Protein AF-A0A645AIA6-F1 (afdb_monomer)

Radius of gyration: 18.79 Å; Cα contacts (8 Å, |Δi|>4): 336; chains: 1; bounding box: 44×43×45 Å

Foldseek 3Di:
DADQLRKDFDADPVRHGLAIAGSVQQVVLQPQDDPPQPDDDQHWDWDDDPQKIWTKGQDPVVNGIDTSWIQHSVPRHIGRDDDPPDDPDDPDFPDQDDVPRWGWDAAPAPRFIKIWHWDCVDVQWIWIWIAHPVRHTQEIDTARDCPDPDWHHYPQWTWHQDPQWIFIARSHPRDGPDIGHHDDPPD

Organism: NCBI:txid1076179

Nearest PDB structures (foldseek):
  7cqy-assembly2_B  TM=2.758E-01  e=1.279E-03  Acidithiobacillus ferrooxidans
  8suc-assembly1_A  TM=3.026E-01  e=7.265E-03  Caenorhabditis elegans
  8xpo-assembly1_L  TM=6.184E-01  e=6.081E+00  Lassa virus Josiah
  6xn2-assembly2_B  TM=1.970E-01  e=5.009E-01  Xanthomonas citri pv. citri str. 306
  3k44-assembly4_D  TM=2.365E-01  e=1.843E+00  Drosophila melanogaster

Sequence (187 aa):
MIQPDNSVTVLSADGETAAFFSGEAVTPYLRGLEKPYFGYEGGPYLSSRGDILFAEGYDPALNDSRIFCYLNLADGTVSANPPEGFSVERPYMPPDGGDDGYNSIRDAVTGELYYFTRDDSDSAASKVRILDAEKNFLLSISDDDSMFYEPSIWNGLCAAVQNGAFCYYDLNSGDCVFRFPLRSNRG

Structure (mmCIF, N/CA/C/O backbone):
data_AF-A0A645AIA6-F1
#
_entry.id   AF-A0A645AIA6-F1
#
loop_
_atom_site.group_PDB
_atom_site.id
_atom_site.type_symbol
_atom_site.label_atom_id
_atom_site.label_alt_id
_atom_site.label_comp_id
_atom_site.label_asym_id
_atom_site.label_entity_id
_atom_site.label_seq_id
_atom_site.pdbx_PDB_ins_code
_atom_site.Cartn_x
_atom_site.Cartn_y
_atom_site.Cartn_z
_atom_site.occupancy
_atom_site.B_iso_or_equiv
_atom_site.auth_seq_id
_atom_site.auth_comp_id
_atom_site.auth_asym_id
_atom_site.auth_atom_id
_atom_site.pdbx_PDB_model_num
ATOM 1 N N . MET A 1 1 ? 6.968 -10.551 -2.296 1.00 73.75 1 MET A N 1
ATOM 2 C CA . MET A 1 1 ? 8.429 -10.368 -2.142 1.00 73.75 1 MET A CA 1
ATOM 3 C C . MET A 1 1 ? 9.032 -10.078 -3.505 1.00 73.75 1 MET A C 1
ATOM 5 O O . MET A 1 1 ? 8.693 -10.786 -4.445 1.00 73.75 1 MET A O 1
ATOM 9 N N . ILE A 1 2 ? 9.883 -9.055 -3.608 1.00 79.69 2 ILE A N 1
ATOM 10 C CA . ILE A 1 2 ? 10.585 -8.690 -4.846 1.00 79.69 2 ILE A CA 1
ATOM 11 C C . ILE A 1 2 ? 12.062 -9.033 -4.679 1.00 79.69 2 ILE A C 1
ATOM 13 O O . ILE A 1 2 ? 12.652 -8.708 -3.649 1.00 79.69 2 ILE A O 1
ATOM 17 N N . GLN A 1 3 ? 12.640 -9.704 -5.666 1.00 79.00 3 GLN A N 1
ATOM 18 C CA . GLN A 1 3 ? 14.047 -10.094 -5.675 1.00 79.00 3 GLN A CA 1
ATOM 19 C C . GLN A 1 3 ? 14.908 -9.090 -6.461 1.00 79.00 3 GLN A C 1
ATOM 21 O O . GLN A 1 3 ? 14.379 -8.340 -7.285 1.00 79.00 3 GLN A O 1
ATOM 26 N N . PRO A 1 4 ? 16.244 -9.095 -6.285 1.00 79.38 4 PRO A N 1
ATOM 27 C CA . PRO A 1 4 ? 17.153 -8.215 -7.031 1.00 79.38 4 PRO A CA 1
ATOM 28 C C . PRO A 1 4 ? 17.105 -8.377 -8.560 1.00 79.38 4 PRO A C 1
ATOM 30 O O . PRO A 1 4 ? 17.483 -7.464 -9.291 1.00 79.38 4 PRO A O 1
ATOM 33 N N . ASP A 1 5 ? 16.649 -9.529 -9.056 1.00 81.31 5 ASP A N 1
ATOM 34 C CA . ASP A 1 5 ? 16.434 -9.787 -10.484 1.00 81.31 5 ASP A CA 1
ATOM 35 C C . ASP A 1 5 ? 15.068 -9.287 -10.992 1.00 81.31 5 ASP A C 1
ATOM 37 O O . ASP A 1 5 ? 14.747 -9.456 -12.167 1.00 81.31 5 ASP A O 1
ATOM 41 N N . ASN A 1 6 ? 14.291 -8.621 -10.132 1.00 85.25 6 ASN A N 1
ATOM 42 C CA . ASN A 1 6 ? 12.909 -8.176 -10.335 1.00 85.25 6 ASN A CA 1
ATOM 43 C C . ASN A 1 6 ? 11.878 -9.304 -10.388 1.00 85.25 6 ASN A C 1
ATOM 45 O O . ASN A 1 6 ? 10.736 -9.057 -10.779 1.00 85.25 6 ASN A O 1
ATOM 49 N N . SER A 1 7 ? 12.241 -10.533 -10.007 1.00 88.19 7 SER A N 1
ATOM 50 C CA . SER A 1 7 ? 11.237 -11.574 -9.826 1.00 88.19 7 SER A CA 1
ATOM 51 C C . SER A 1 7 ? 10.334 -11.251 -8.637 1.00 88.19 7 SER A C 1
ATOM 53 O O . SER A 1 7 ? 10.758 -10.674 -7.630 1.00 88.19 7 SER A O 1
ATOM 55 N N . VAL A 1 8 ? 9.061 -11.604 -8.779 1.00 88.38 8 VAL A N 1
ATOM 56 C CA . VAL A 1 8 ? 8.015 -11.330 -7.798 1.00 88.38 8 VAL A CA 1
ATOM 57 C C . VAL A 1 8 ? 7.426 -12.651 -7.335 1.00 88.38 8 VAL A C 1
ATOM 59 O O . VAL A 1 8 ? 6.861 -13.406 -8.123 1.00 88.38 8 VAL A O 1
ATOM 62 N N . THR A 1 9 ? 7.526 -12.912 -6.036 1.00 86.75 9 THR A N 1
ATOM 63 C CA . THR A 1 9 ? 6.850 -14.030 -5.371 1.00 86.75 9 THR A CA 1
ATOM 64 C C . THR A 1 9 ? 5.676 -13.491 -4.566 1.00 86.75 9 THR A C 1
ATOM 66 O O . THR A 1 9 ? 5.867 -12.668 -3.663 1.00 86.75 9 THR A O 1
ATOM 69 N N . VAL A 1 10 ? 4.472 -13.964 -4.872 1.00 84.94 10 VAL A N 1
ATOM 70 C CA . VAL A 1 10 ? 3.254 -13.704 -4.097 1.00 84.94 10 VAL A CA 1
ATOM 71 C C . VAL A 1 10 ? 3.046 -14.878 -3.154 1.00 84.94 10 VAL A C 1
ATOM 73 O O . VAL A 1 10 ? 3.123 -16.029 -3.582 1.00 84.94 10 VAL A O 1
ATOM 76 N N . LEU A 1 11 ? 2.817 -14.587 -1.876 1.00 83.94 11 LEU A N 1
ATOM 77 C CA . LEU A 1 11 ? 2.585 -15.602 -0.853 1.00 83.94 11 LEU A CA 1
ATOM 78 C C . LEU A 1 11 ? 1.105 -15.629 -0.465 1.00 83.94 11 LEU A C 1
ATOM 80 O O . LEU A 1 11 ? 0.458 -14.583 -0.445 1.00 83.94 11 LEU A O 1
ATOM 84 N N . SER A 1 12 ? 0.583 -16.815 -0.163 1.00 77.81 12 SER A N 1
ATOM 85 C CA . SER A 1 12 ? -0.720 -16.987 0.475 1.00 77.81 12 SER A CA 1
ATOM 86 C C . SER A 1 12 ? -0.668 -16.525 1.936 1.00 77.81 12 SER A C 1
ATOM 88 O O . SER A 1 12 ? 0.406 -16.272 2.490 1.00 77.81 12 SER A O 1
ATOM 90 N N . ALA A 1 13 ? -1.834 -16.456 2.583 1.00 74.38 13 ALA A N 1
ATOM 91 C CA . ALA A 1 13 ? -1.932 -16.158 4.012 1.00 74.38 13 ALA A CA 1
ATOM 92 C C . ALA A 1 13 ? -1.157 -17.167 4.885 1.00 74.38 13 ALA A C 1
ATOM 94 O O . ALA A 1 13 ? -0.627 -16.795 5.929 1.00 74.38 13 ALA A O 1
ATOM 95 N N . ASP A 1 14 ? -1.031 -18.413 4.422 1.00 79.19 14 ASP A N 1
ATOM 96 C CA . ASP A 1 14 ? -0.295 -19.484 5.104 1.00 79.19 14 ASP A CA 1
ATOM 97 C C . ASP A 1 14 ? 1.223 -19.441 4.831 1.00 79.19 14 ASP A C 1
ATOM 99 O O . ASP A 1 14 ? 1.980 -20.270 5.336 1.00 79.19 14 ASP A O 1
ATOM 103 N N . GLY A 1 15 ? 1.692 -18.472 4.035 1.00 75.44 15 GLY A N 1
ATOM 104 C CA . GLY A 1 15 ? 3.104 -18.301 3.683 1.00 75.44 15 GLY A CA 1
ATOM 105 C C . GLY A 1 15 ? 3.586 -19.184 2.528 1.00 75.44 15 GLY A C 1
ATOM 106 O O . GLY A 1 15 ? 4.779 -19.191 2.222 1.00 75.44 15 GLY A O 1
ATOM 107 N N . GLU A 1 16 ? 2.687 -19.908 1.860 1.00 81.06 16 GLU A N 1
ATOM 108 C CA . GLU A 1 16 ? 3.011 -20.704 0.673 1.00 81.06 16 GLU A CA 1
ATOM 109 C C . GLU A 1 16 ? 3.095 -19.828 -0.581 1.00 81.06 16 GLU A C 1
ATOM 111 O O . GLU A 1 16 ? 2.516 -18.748 -0.635 1.00 81.06 16 GLU A O 1
ATOM 116 N N . THR A 1 17 ? 3.799 -20.272 -1.625 1.00 82.56 17 THR A N 1
ATOM 117 C CA . THR A 1 17 ? 3.849 -19.513 -2.888 1.00 82.56 17 THR A CA 1
ATOM 118 C C . THR A 1 17 ? 2.514 -19.613 -3.623 1.00 82.56 17 THR A C 1
ATOM 120 O O . THR A 1 17 ? 2.165 -20.676 -4.125 1.00 82.56 17 THR A O 1
ATOM 123 N N . ALA A 1 18 ? 1.801 -18.491 -3.717 1.00 83.25 18 ALA A N 1
ATOM 124 C CA . ALA A 1 18 ? 0.543 -18.365 -4.449 1.00 83.25 18 ALA A CA 1
ATOM 125 C C . ALA A 1 18 ? 0.764 -18.056 -5.939 1.00 83.25 18 ALA A C 1
ATOM 127 O O . ALA A 1 18 ? 0.045 -18.571 -6.787 1.00 83.25 18 ALA A O 1
ATOM 128 N N . ALA A 1 19 ? 1.771 -17.240 -6.267 1.00 85.94 19 ALA A N 1
ATOM 129 C CA . ALA A 1 19 ? 2.158 -16.952 -7.647 1.00 85.94 19 ALA A CA 1
ATOM 130 C C . ALA A 1 19 ? 3.642 -16.575 -7.741 1.00 85.94 19 ALA A C 1
ATOM 132 O O . ALA A 1 19 ? 4.238 -16.066 -6.786 1.00 85.94 19 ALA A O 1
ATOM 133 N N . PHE A 1 20 ? 4.233 -16.795 -8.915 1.00 90.06 20 PHE A N 1
ATOM 134 C CA . PHE A 1 20 ? 5.604 -16.400 -9.216 1.00 90.06 20 PHE A CA 1
ATOM 135 C C . PHE A 1 20 ? 5.691 -15.770 -10.604 1.00 90.06 20 PHE A C 1
ATOM 137 O O . PHE A 1 20 ? 5.255 -16.362 -11.588 1.00 90.06 20 PHE A O 1
ATOM 144 N N . PHE A 1 21 ? 6.317 -14.598 -10.673 1.00 91.31 21 PHE A N 1
ATOM 145 C CA . PHE A 1 21 ? 6.603 -13.882 -11.910 1.00 91.31 21 PHE A CA 1
ATOM 146 C C . PHE A 1 21 ? 8.114 -13.731 -12.036 1.00 91.31 21 PHE A C 1
ATOM 148 O O . PHE A 1 21 ? 8.766 -13.184 -11.144 1.00 91.31 21 PHE A O 1
ATOM 155 N N . SER A 1 22 ? 8.689 -14.228 -13.129 1.00 91.75 22 SER A N 1
ATOM 156 C CA . SER A 1 22 ? 10.134 -14.151 -13.329 1.00 91.75 22 SER A CA 1
ATOM 157 C C . SER A 1 22 ? 10.584 -12.714 -13.592 1.00 91.75 22 SER A C 1
ATOM 159 O O . SER A 1 22 ? 9.867 -11.910 -14.195 1.00 91.75 22 SER A O 1
ATOM 161 N N . GLY A 1 23 ? 11.822 -12.404 -13.207 1.00 89.12 23 GLY A N 1
ATOM 162 C CA . GLY A 1 23 ? 12.443 -11.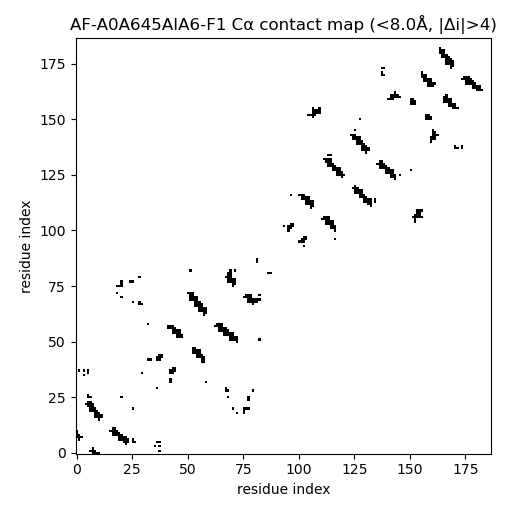125 -13.539 1.00 89.12 23 GLY A CA 1
ATOM 163 C C . GLY A 1 23 ? 12.493 -10.870 -15.046 1.00 89.12 23 GLY A C 1
ATOM 164 O O . GLY A 1 23 ? 12.311 -9.738 -15.489 1.00 89.12 23 GLY A O 1
ATOM 165 N N . GLU A 1 24 ? 12.659 -11.923 -15.851 1.00 91.19 24 GLU A N 1
ATOM 166 C CA . GLU A 1 24 ? 12.635 -11.855 -17.317 1.00 91.19 24 GLU A CA 1
ATOM 167 C C . GLU A 1 24 ? 11.271 -11.435 -17.879 1.00 91.19 24 GLU A C 1
ATOM 169 O O . GLU A 1 24 ? 11.230 -10.719 -18.878 1.00 91.19 24 GLU A O 1
ATOM 174 N N . ALA A 1 25 ? 10.169 -11.837 -17.237 1.00 91.75 25 ALA A N 1
ATOM 175 C CA . ALA A 1 25 ? 8.822 -11.438 -17.635 1.00 91.75 25 ALA A CA 1
ATOM 176 C C . ALA A 1 25 ? 8.508 -9.988 -17.232 1.00 91.75 25 ALA A C 1
ATOM 178 O O . ALA A 1 25 ? 7.856 -9.271 -17.984 1.00 91.75 25 ALA A O 1
ATOM 179 N N . VAL A 1 26 ? 8.998 -9.531 -16.074 1.00 90.88 26 VAL A N 1
ATOM 180 C CA . VAL A 1 26 ? 8.702 -8.190 -15.531 1.00 90.88 26 VAL A CA 1
ATOM 181 C C . VAL A 1 26 ? 9.610 -7.104 -16.124 1.00 90.88 26 VAL A C 1
ATOM 183 O O . VAL A 1 26 ? 9.146 -6.028 -16.501 1.00 90.88 26 VAL A O 1
ATOM 186 N N . THR A 1 27 ? 10.908 -7.384 -16.262 1.00 91.69 27 THR A N 1
ATOM 187 C CA . THR A 1 27 ? 11.938 -6.415 -16.685 1.00 91.69 27 THR A CA 1
ATOM 188 C C . THR A 1 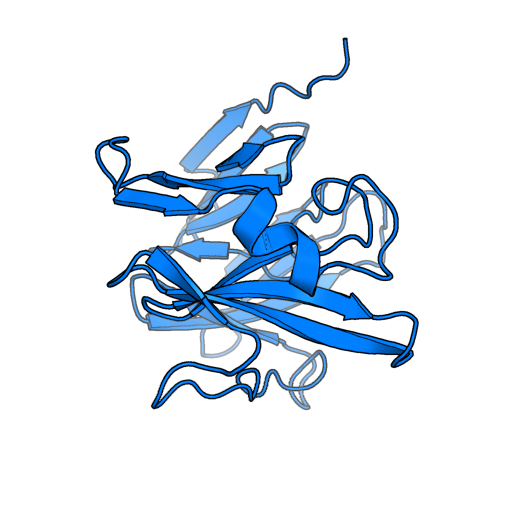27 ? 11.623 -5.660 -17.987 1.00 91.69 27 THR A C 1
ATOM 190 O O . THR A 1 27 ? 11.925 -4.466 -18.051 1.00 91.69 27 THR A O 1
ATOM 193 N N . PRO A 1 28 ? 11.041 -6.271 -19.041 1.00 93.12 28 PRO A N 1
ATOM 194 C CA . PRO A 1 28 ? 10.710 -5.561 -20.276 1.00 93.12 28 PRO A CA 1
ATOM 195 C C . PRO A 1 28 ? 9.823 -4.326 -20.078 1.00 93.12 28 PRO A C 1
ATOM 197 O O . PRO A 1 28 ? 9.994 -3.354 -20.811 1.00 93.12 28 PRO A O 1
ATOM 200 N N . TYR A 1 29 ? 8.939 -4.339 -19.077 1.00 92.56 29 TYR A N 1
ATOM 201 C CA . TYR A 1 29 ? 7.990 -3.257 -18.793 1.00 92.56 29 TYR A CA 1
ATOM 202 C C . TYR A 1 29 ? 8.601 -2.097 -17.996 1.00 92.56 29 TYR A C 1
ATOM 204 O O . TYR A 1 29 ? 8.069 -0.990 -18.001 1.00 92.56 29 TYR A O 1
ATOM 212 N N . LEU A 1 30 ? 9.743 -2.338 -17.350 1.00 88.69 30 LEU A N 1
ATOM 213 C CA . LEU A 1 30 ? 10.463 -1.362 -16.524 1.00 88.69 30 LEU A CA 1
ATOM 214 C C . LEU A 1 30 ? 11.643 -0.722 -17.276 1.00 88.69 30 LEU A C 1
ATOM 216 O O . LEU A 1 30 ? 12.408 0.066 -16.720 1.00 88.69 30 LEU A O 1
ATOM 220 N N . ARG A 1 31 ? 11.826 -1.063 -18.560 1.00 80.50 31 ARG A N 1
ATOM 221 C CA . ARG A 1 31 ? 12.886 -0.486 -19.396 1.00 80.50 31 ARG A CA 1
ATOM 222 C C . ARG A 1 31 ? 12.695 1.027 -19.513 1.00 80.50 31 ARG A C 1
ATOM 224 O O . ARG A 1 31 ? 11.652 1.484 -19.962 1.00 80.50 31 ARG A O 1
ATOM 231 N N . GLY A 1 32 ? 13.734 1.781 -19.156 1.00 75.19 32 GLY A N 1
ATOM 232 C CA . GLY A 1 32 ? 13.716 3.248 -19.127 1.00 75.19 32 GLY A CA 1
ATOM 233 C C . GLY A 1 32 ? 13.770 3.836 -17.717 1.00 75.19 32 GLY A C 1
ATOM 234 O O . GLY A 1 32 ? 14.070 5.015 -17.579 1.00 75.19 32 GLY A O 1
ATOM 235 N N . LEU A 1 33 ? 13.558 3.013 -16.688 1.00 76.69 33 LEU A N 1
ATOM 236 C CA . LEU A 1 33 ? 13.749 3.389 -15.288 1.00 76.69 33 LEU A CA 1
ATOM 237 C C . LEU A 1 33 ? 15.191 3.130 -14.831 1.00 76.69 33 LEU A C 1
ATOM 239 O O . LEU A 1 33 ? 15.930 2.357 -15.456 1.00 76.69 33 LEU A O 1
ATOM 243 N N . GLU A 1 34 ? 15.588 3.774 -13.735 1.00 72.19 34 GLU A N 1
ATOM 244 C CA . GLU A 1 34 ? 16.891 3.553 -13.110 1.00 72.19 34 GLU A CA 1
ATOM 245 C C . GLU A 1 34 ? 16.943 2.167 -12.444 1.00 72.19 34 GLU A C 1
ATOM 247 O O . GLU A 1 34 ? 15.932 1.645 -11.975 1.00 72.19 34 GLU A O 1
ATOM 252 N N . LYS A 1 35 ? 18.119 1.528 -12.464 1.00 76.31 35 LYS A N 1
ATOM 253 C CA . LYS A 1 35 ? 18.346 0.238 -11.796 1.00 76.31 35 LYS A CA 1
ATOM 254 C C . LYS A 1 35 ? 18.984 0.461 -10.421 1.00 76.31 35 LYS A C 1
ATOM 256 O O . LYS A 1 35 ? 19.905 1.273 -10.346 1.00 76.31 35 LYS A O 1
ATOM 261 N N . PRO A 1 36 ? 18.647 -0.344 -9.394 1.00 71.31 36 PRO A N 1
ATOM 262 C CA . PRO A 1 36 ? 17.657 -1.435 -9.387 1.00 71.31 36 PRO A CA 1
ATOM 263 C C . PRO A 1 36 ? 16.236 -0.898 -9.585 1.00 71.31 36 PRO A C 1
ATOM 265 O O . PRO A 1 36 ? 15.954 0.180 -9.102 1.00 71.31 36 PRO A O 1
ATOM 268 N N . TYR A 1 37 ? 15.353 -1.601 -10.306 1.00 80.44 37 TYR A N 1
ATOM 269 C CA . TYR A 1 37 ? 14.035 -1.025 -10.616 1.00 80.44 37 TYR A CA 1
ATOM 270 C C . TYR A 1 37 ? 13.151 -0.907 -9.372 1.00 80.44 37 TYR A C 1
ATOM 272 O O . TYR A 1 37 ? 12.475 0.092 -9.195 1.00 80.44 37 TYR A O 1
ATOM 280 N N . PHE A 1 38 ? 13.171 -1.903 -8.490 1.00 79.44 38 PHE A N 1
ATOM 281 C CA . PHE A 1 38 ? 12.452 -1.860 -7.218 1.00 79.44 38 PHE A CA 1
ATOM 282 C C . PHE A 1 38 ? 13.394 -1.520 -6.058 1.00 79.44 38 PHE A C 1
ATOM 284 O O . PHE A 1 38 ? 14.583 -1.838 -6.101 1.00 79.44 38 PHE A O 1
ATOM 291 N N . GLY A 1 39 ? 12.840 -0.958 -4.980 1.00 65.75 39 GLY A N 1
ATOM 292 C CA . GLY A 1 39 ? 13.533 -0.848 -3.690 1.00 65.75 39 GLY A CA 1
ATOM 293 C C . GLY A 1 39 ? 14.480 0.345 -3.537 1.00 65.75 39 GLY A C 1
ATOM 294 O O . GLY A 1 39 ? 15.263 0.358 -2.590 1.00 65.75 39 GLY A O 1
ATOM 295 N N . TYR A 1 40 ? 14.404 1.339 -4.427 1.00 68.62 40 TYR A N 1
ATOM 296 C CA . TYR A 1 40 ? 15.012 2.656 -4.229 1.00 68.62 40 TYR A CA 1
ATOM 297 C C . TYR A 1 40 ? 13.930 3.736 -4.118 1.00 68.62 40 TYR A C 1
ATOM 299 O O . TYR A 1 40 ? 12.815 3.575 -4.618 1.00 68.62 40 TYR A O 1
ATOM 307 N N . GLU A 1 41 ? 14.261 4.835 -3.449 1.00 62.66 41 GLU A N 1
ATOM 308 C CA . GLU A 1 41 ? 13.372 5.986 -3.300 1.00 62.66 41 GLU A CA 1
ATOM 309 C C . GLU A 1 41 ? 13.046 6.598 -4.674 1.00 62.66 41 GLU A C 1
ATOM 311 O O . GLU A 1 41 ? 13.944 6.981 -5.420 1.00 62.66 41 GLU A O 1
ATOM 316 N N . GLY A 1 42 ? 11.757 6.655 -5.025 1.00 67.06 42 GLY A N 1
ATOM 317 C CA . GLY A 1 42 ? 11.285 7.132 -6.333 1.00 67.06 42 GLY A CA 1
ATOM 318 C C . GLY A 1 42 ? 11.195 6.063 -7.431 1.00 67.06 42 GLY A C 1
ATOM 319 O O . GLY A 1 42 ? 10.746 6.372 -8.534 1.00 67.06 42 GLY A O 1
ATOM 320 N N . GLY A 1 43 ? 11.581 4.815 -7.148 1.00 76.25 43 GLY A N 1
ATOM 321 C CA . GLY A 1 43 ? 11.372 3.683 -8.052 1.00 76.25 43 GLY A CA 1
ATOM 322 C C . GLY A 1 43 ? 9.935 3.156 -8.057 1.00 76.25 43 GLY A C 1
ATOM 323 O O . GLY A 1 43 ? 9.149 3.472 -7.159 1.00 76.25 43 GLY A O 1
ATOM 324 N N . PRO A 1 44 ? 9.562 2.332 -9.053 1.00 83.31 44 PRO A N 1
ATOM 325 C CA . PRO A 1 44 ? 8.292 1.627 -9.054 1.00 83.31 44 PRO A CA 1
ATOM 326 C C . PRO A 1 44 ? 8.137 0.735 -7.820 1.00 83.31 44 PRO A C 1
ATOM 328 O O . PRO A 1 44 ? 9.096 0.155 -7.303 1.00 83.31 44 PRO A O 1
ATOM 331 N N . TYR A 1 45 ? 6.893 0.584 -7.387 1.00 81.88 45 TYR A N 1
ATOM 332 C CA . TYR A 1 45 ? 6.482 -0.288 -6.298 1.00 81.88 45 TYR A CA 1
ATOM 333 C C . TYR A 1 45 ? 5.343 -1.206 -6.753 1.00 81.88 45 TYR A C 1
ATOM 335 O O . TYR A 1 45 ? 4.687 -0.972 -7.771 1.00 81.88 45 TYR A O 1
ATOM 343 N N . LEU A 1 46 ? 5.154 -2.310 -6.027 1.00 85.25 46 LEU A N 1
ATOM 344 C CA . LEU A 1 46 ? 4.033 -3.215 -6.262 1.00 85.25 46 LEU A CA 1
ATOM 345 C C . LEU A 1 46 ? 2.813 -2.738 -5.481 1.00 85.25 46 LEU A C 1
ATOM 347 O O . LEU A 1 46 ? 2.882 -2.575 -4.264 1.00 85.25 46 LEU A O 1
ATOM 351 N N . SER A 1 47 ? 1.701 -2.611 -6.191 1.00 83.25 47 SER A N 1
ATOM 352 C CA . SER A 1 47 ? 0.381 -2.290 -5.661 1.00 83.25 47 SER A CA 1
ATOM 353 C C . SER A 1 47 ? -0.611 -3.390 -6.008 1.00 83.25 47 SER A C 1
ATOM 355 O O . SER A 1 47 ? -0.392 -4.198 -6.913 1.00 83.25 47 SER A O 1
ATOM 357 N N . SER A 1 48 ? -1.733 -3.415 -5.293 1.00 80.81 48 SER A N 1
ATOM 358 C CA . SER A 1 48 ? -2.841 -4.323 -5.584 1.00 80.81 48 SER A CA 1
ATOM 359 C C . SER A 1 48 ? -4.174 -3.590 -5.531 1.00 80.81 48 SER A C 1
ATOM 361 O O . SER A 1 48 ? -4.331 -2.606 -4.807 1.00 80.81 48 SER A O 1
ATOM 363 N N . ARG A 1 49 ? -5.137 -4.055 -6.325 1.00 72.19 49 ARG A N 1
ATOM 364 C CA . ARG A 1 49 ? -6.528 -3.595 -6.287 1.00 72.19 49 ARG A CA 1
ATOM 365 C C . ARG A 1 49 ? -7.428 -4.784 -6.594 1.00 72.19 49 ARG A C 1
ATOM 367 O O . ARG A 1 49 ? -7.452 -5.266 -7.726 1.00 72.19 49 ARG A O 1
ATOM 374 N N . GLY A 1 50 ? -8.142 -5.260 -5.575 1.00 69.81 50 GLY A N 1
ATOM 375 C CA . GLY A 1 50 ? -8.793 -6.570 -5.633 1.00 69.81 50 GLY A CA 1
ATOM 376 C C . GLY A 1 50 ? -7.755 -7.670 -5.877 1.00 69.81 50 GLY A C 1
ATOM 377 O O . GLY A 1 50 ? -6.668 -7.627 -5.305 1.00 69.81 50 GLY A O 1
ATOM 378 N N . ASP A 1 51 ? -8.056 -8.591 -6.789 1.00 70.56 51 ASP A N 1
ATOM 379 C CA . ASP A 1 51 ? -7.179 -9.722 -7.132 1.00 70.56 51 ASP A CA 1
ATOM 380 C C . ASP A 1 51 ? -6.106 -9.378 -8.183 1.00 70.56 51 ASP A C 1
ATOM 382 O O . ASP A 1 51 ? -5.431 -10.259 -8.717 1.00 70.56 51 ASP A O 1
ATOM 386 N N . ILE A 1 52 ? -5.957 -8.094 -8.524 1.00 75.00 52 ILE A N 1
ATOM 387 C CA . ILE A 1 52 ? -5.036 -7.639 -9.566 1.00 75.00 52 ILE A CA 1
ATOM 388 C C . ILE A 1 52 ? -3.834 -6.970 -8.915 1.00 75.00 52 ILE A C 1
ATOM 390 O O . ILE A 1 52 ? -3.959 -5.951 -8.232 1.00 75.00 52 ILE A O 1
ATOM 394 N N . LEU A 1 53 ? -2.659 -7.541 -9.172 1.00 88.06 53 LEU A N 1
ATOM 395 C CA . LEU A 1 53 ? -1.366 -6.991 -8.793 1.00 88.06 53 LEU A CA 1
ATOM 396 C C . LEU A 1 53 ? -0.799 -6.175 -9.961 1.00 88.06 53 LEU A C 1
ATOM 398 O O . LEU A 1 53 ? -0.940 -6.561 -11.121 1.00 88.06 53 LEU A O 1
ATOM 402 N N . PHE A 1 54 ? -0.155 -5.047 -9.683 1.00 89.06 54 PHE A N 1
ATOM 403 C CA . PHE A 1 54 ? 0.443 -4.202 -10.716 1.00 89.06 54 PHE A CA 1
ATOM 404 C C . PHE A 1 54 ? 1.666 -3.446 -10.195 1.00 89.06 54 PHE A C 1
ATOM 406 O O . PHE A 1 54 ? 1.787 -3.182 -9.001 1.00 89.06 54 PHE A O 1
ATOM 413 N N . ALA A 1 55 ? 2.590 -3.118 -11.097 1.00 89.62 55 ALA A N 1
ATOM 414 C CA . ALA A 1 55 ? 3.740 -2.271 -10.804 1.00 89.62 55 ALA A CA 1
ATOM 415 C C . ALA A 1 55 ? 3.431 -0.836 -11.237 1.00 89.62 55 ALA A C 1
ATOM 417 O O . ALA A 1 55 ? 3.151 -0.597 -12.413 1.00 89.62 55 ALA A O 1
ATOM 418 N N . GLU A 1 56 ? 3.497 0.117 -10.314 1.00 88.88 56 GLU A N 1
ATOM 419 C CA . GLU A 1 56 ? 3.260 1.536 -10.590 1.00 88.88 56 GLU A CA 1
ATOM 420 C C . GLU A 1 56 ? 4.365 2.417 -10.015 1.00 88.88 56 GLU A C 1
ATOM 422 O O . GLU A 1 56 ? 5.118 2.002 -9.138 1.00 88.88 56 GLU A O 1
ATOM 427 N N . GLY A 1 57 ? 4.479 3.635 -10.531 1.00 85.69 57 GLY A N 1
ATOM 428 C CA . GLY A 1 57 ? 5.454 4.613 -10.063 1.00 85.69 57 GLY A CA 1
ATOM 429 C C . GLY A 1 57 ? 5.589 5.789 -11.020 1.00 85.69 57 GLY A C 1
ATOM 430 O O . GLY A 1 57 ? 4.901 5.858 -12.042 1.00 85.69 57 GLY A O 1
ATOM 431 N N . TYR A 1 58 ? 6.485 6.712 -10.683 1.00 83.44 58 TYR A N 1
ATOM 432 C CA . TYR A 1 58 ? 6.783 7.875 -11.511 1.00 83.44 58 TYR A CA 1
ATOM 433 C C . TYR A 1 58 ? 7.499 7.462 -12.805 1.00 83.44 58 TYR A C 1
ATOM 435 O O . TYR A 1 58 ? 8.485 6.724 -12.775 1.00 83.44 58 TYR A O 1
ATOM 443 N N . ASP A 1 59 ? 7.007 7.950 -13.944 1.00 84.75 59 ASP A N 1
ATOM 444 C CA . ASP A 1 59 ? 7.660 7.831 -15.244 1.00 84.75 59 ASP A CA 1
ATOM 445 C C . ASP A 1 59 ? 8.261 9.192 -15.641 1.00 84.75 59 ASP A C 1
ATOM 447 O O . ASP A 1 59 ? 7.521 10.108 -16.025 1.00 84.75 59 ASP A O 1
ATOM 451 N N . PRO A 1 60 ? 9.600 9.341 -15.610 1.00 81.00 60 PRO A N 1
ATOM 452 C CA . PRO A 1 60 ? 10.270 10.577 -16.007 1.00 81.00 60 PRO A CA 1
ATOM 453 C C . PRO A 1 60 ? 9.954 11.020 -17.440 1.00 81.00 60 PRO A C 1
ATOM 455 O O . PRO A 1 60 ? 10.030 12.209 -17.741 1.00 81.00 60 PRO A O 1
ATOM 458 N N . ALA A 1 61 ? 9.592 10.091 -18.332 1.00 86.00 61 ALA A N 1
ATOM 459 C CA . ALA A 1 61 ? 9.231 10.418 -19.709 1.00 86.00 61 ALA A CA 1
ATOM 460 C C . ALA A 1 61 ? 7.845 11.072 -19.819 1.00 86.00 61 ALA A C 1
ATOM 462 O O . ALA A 1 61 ? 7.599 11.814 -20.770 1.00 86.00 61 ALA A O 1
ATOM 463 N N . LEU A 1 62 ? 6.950 10.807 -18.862 1.00 84.31 62 LEU A N 1
ATOM 464 C CA . LEU A 1 62 ? 5.622 11.422 -18.785 1.00 84.31 62 LEU A CA 1
ATOM 465 C C . LEU A 1 62 ? 5.576 12.610 -17.822 1.00 84.31 62 LEU A C 1
ATOM 467 O O . LEU A 1 62 ? 4.629 13.390 -1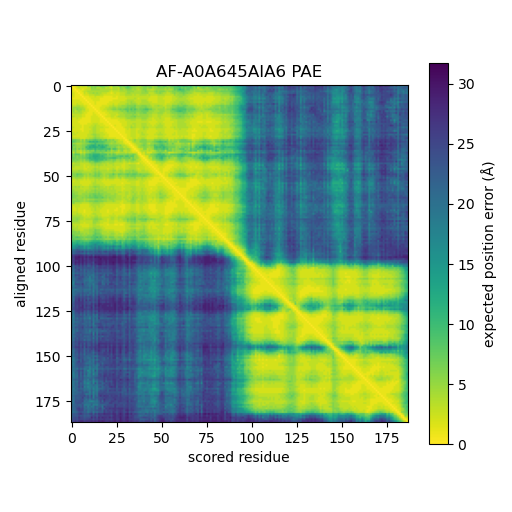7.873 1.00 84.31 62 LEU A O 1
ATOM 471 N N . ASN A 1 63 ? 6.592 12.749 -16.965 1.00 83.31 63 ASN A N 1
ATOM 472 C CA . ASN A 1 63 ? 6.564 13.640 -15.810 1.00 83.31 63 ASN A CA 1
ATOM 473 C C . ASN A 1 63 ? 5.311 13.417 -14.936 1.00 83.31 63 ASN A C 1
ATOM 475 O O . ASN A 1 63 ? 4.739 14.366 -14.404 1.00 83.31 63 ASN A O 1
ATOM 479 N N . ASP A 1 64 ? 4.877 12.160 -14.821 1.00 82.06 64 ASP A N 1
ATOM 480 C CA . ASP A 1 64 ? 3.691 11.757 -14.066 1.00 82.06 64 ASP A CA 1
ATOM 481 C C . ASP A 1 64 ? 3.788 10.280 -13.645 1.00 82.06 64 ASP A C 1
ATOM 483 O O . ASP A 1 64 ? 4.634 9.526 -14.135 1.00 82.06 64 ASP A O 1
ATOM 487 N N . SER A 1 65 ? 2.923 9.856 -12.726 1.00 82.19 65 SER A N 1
ATOM 488 C CA . SER A 1 65 ? 2.790 8.462 -12.308 1.00 82.19 65 SER A CA 1
ATOM 489 C C . SER A 1 65 ? 2.032 7.632 -13.341 1.00 82.19 65 SER A C 1
ATOM 491 O O . SER A 1 65 ? 1.042 8.076 -13.919 1.00 82.19 65 SER A O 1
ATOM 493 N N . ARG A 1 66 ? 2.445 6.376 -13.527 1.00 86.81 66 ARG A N 1
ATOM 494 C CA . ARG A 1 66 ? 1.703 5.403 -14.337 1.00 86.81 66 ARG A CA 1
ATOM 495 C C . ARG A 1 66 ? 1.812 3.989 -13.782 1.00 86.81 66 ARG A C 1
ATOM 497 O O . ARG A 1 66 ? 2.697 3.680 -12.988 1.00 86.81 66 ARG A O 1
ATOM 504 N N . ILE A 1 67 ? 0.957 3.110 -14.296 1.00 90.88 67 ILE A N 1
ATOM 505 C CA . ILE A 1 67 ? 1.102 1.661 -14.151 1.00 90.88 67 ILE A CA 1
ATOM 506 C C . ILE A 1 67 ? 1.979 1.148 -15.303 1.00 90.88 67 ILE A C 1
ATOM 508 O O . ILE A 1 67 ? 1.674 1.384 -16.471 1.00 90.88 67 ILE A O 1
ATOM 512 N N . PHE A 1 68 ? 3.079 0.467 -14.979 1.00 92.38 68 PHE A N 1
ATOM 513 C CA . PHE A 1 68 ? 4.030 -0.094 -15.945 1.00 92.38 68 PHE A CA 1
ATOM 514 C C . PHE A 1 68 ? 3.577 -1.452 -16.480 1.00 92.38 68 PHE A C 1
ATOM 516 O O . PHE A 1 68 ? 3.703 -1.729 -17.674 1.00 92.38 68 PHE A O 1
ATOM 523 N N . CYS A 1 69 ? 3.069 -2.305 -15.592 1.00 94.00 69 CYS A N 1
ATOM 524 C CA . CYS A 1 69 ? 2.541 -3.613 -15.949 1.00 94.00 69 CYS A CA 1
ATOM 525 C C . CYS A 1 69 ? 1.580 -4.159 -14.893 1.00 94.00 69 CYS A C 1
ATOM 527 O O . CYS A 1 69 ? 1.602 -3.764 -13.728 1.00 94.00 69 CYS A O 1
ATOM 529 N N . TYR A 1 70 ? 0.768 -5.112 -15.330 1.00 93.06 70 TYR A N 1
ATOM 530 C CA . TYR A 1 70 ? -0.173 -5.889 -14.541 1.00 93.06 70 TYR A CA 1
ATOM 531 C C . TYR A 1 70 ? 0.331 -7.323 -14.447 1.00 93.06 70 TYR A C 1
ATOM 533 O O . TYR A 1 70 ? 0.787 -7.889 -15.442 1.00 93.06 70 TYR A O 1
ATOM 541 N N . LEU A 1 71 ? 0.252 -7.889 -13.251 1.00 91.25 71 LEU A N 1
ATOM 542 C CA . LEU A 1 71 ? 0.655 -9.241 -12.905 1.00 91.25 71 LEU A CA 1
ATOM 543 C C . LEU A 1 71 ? -0.632 -10.031 -12.641 1.00 91.25 71 LEU A C 1
ATOM 545 O O . LEU A 1 71 ? -1.289 -9.845 -11.615 1.00 91.25 71 LEU A O 1
ATOM 549 N N . ASN A 1 72 ? -1.025 -10.878 -13.591 1.00 86.12 72 ASN A N 1
ATOM 550 C CA . ASN A 1 72 ? -2.244 -11.667 -13.480 1.00 86.12 72 ASN A CA 1
ATOM 551 C C . ASN A 1 72 ? -1.988 -12.897 -12.604 1.00 86.12 72 ASN A C 1
ATOM 553 O O . ASN A 1 72 ? -1.250 -13.807 -12.982 1.00 86.12 72 ASN A O 1
ATOM 557 N N . LEU A 1 73 ? -2.605 -12.927 -11.423 1.00 82.38 73 LEU A N 1
ATOM 558 C CA . LEU A 1 73 ? -2.447 -14.031 -10.476 1.00 82.38 73 LEU A CA 1
ATOM 559 C C . LEU A 1 73 ? -3.077 -15.338 -10.981 1.00 82.38 73 LEU A C 1
ATOM 561 O O . LEU A 1 73 ? -2.626 -16.408 -10.583 1.00 82.38 73 LEU A O 1
ATOM 565 N N . ALA A 1 74 ? -4.089 -15.271 -11.853 1.00 79.31 74 ALA A N 1
ATOM 566 C CA . ALA A 1 74 ? -4.828 -16.449 -12.304 1.00 79.31 74 ALA A CA 1
ATOM 567 C C . ALA A 1 74 ? -4.037 -17.316 -13.295 1.00 79.31 74 ALA A C 1
ATOM 569 O O . ALA A 1 74 ? -4.150 -18.540 -13.267 1.00 79.31 74 ALA A O 1
ATOM 570 N N . ASP A 1 75 ? -3.247 -16.694 -14.174 1.00 81.56 75 ASP A N 1
ATOM 571 C CA . ASP A 1 75 ? -2.505 -17.386 -15.236 1.00 81.56 75 ASP A CA 1
ATOM 572 C C . ASP A 1 75 ? -0.987 -17.132 -15.207 1.00 81.56 75 ASP A C 1
ATOM 574 O O . ASP A 1 75 ? -0.252 -17.697 -16.018 1.00 81.56 75 ASP A O 1
ATOM 578 N N . GLY A 1 76 ? -0.501 -16.316 -14.266 1.00 82.75 76 GLY A N 1
ATOM 579 C CA . GLY A 1 76 ? 0.918 -16.003 -14.102 1.00 82.75 76 GLY A CA 1
ATOM 580 C C . GLY A 1 76 ? 1.494 -15.104 -15.199 1.00 82.75 76 GLY A C 1
ATOM 581 O O . GLY A 1 76 ? 2.716 -14.994 -15.318 1.00 82.75 76 GLY A O 1
ATOM 582 N N . THR A 1 77 ? 0.653 -14.469 -16.020 1.00 89.19 77 THR A N 1
ATOM 583 C CA . THR A 1 77 ? 1.113 -13.600 -17.109 1.00 89.19 77 THR A CA 1
ATOM 584 C C . THR A 1 77 ? 1.388 -12.170 -16.646 1.00 89.19 77 THR A C 1
ATOM 586 O O . THR A 1 77 ? 0.814 -11.674 -15.674 1.00 89.19 77 THR A O 1
ATOM 589 N N . VAL A 1 78 ? 2.284 -11.489 -17.368 1.00 93.25 78 VAL A N 1
ATOM 590 C CA . VAL A 1 78 ? 2.556 -10.056 -17.207 1.00 93.25 78 VAL A CA 1
ATOM 591 C C . VAL A 1 78 ? 2.102 -9.334 -18.472 1.00 93.25 78 VAL A C 1
ATOM 593 O O . VAL A 1 78 ? 2.381 -9.787 -19.582 1.00 93.25 78 VAL A O 1
ATOM 596 N N . SER A 1 79 ? 1.394 -8.219 -18.316 1.00 93.56 79 SER A N 1
ATOM 597 C CA . SER A 1 79 ? 0.813 -7.451 -19.422 1.00 93.56 79 SER A CA 1
ATOM 598 C C . SER 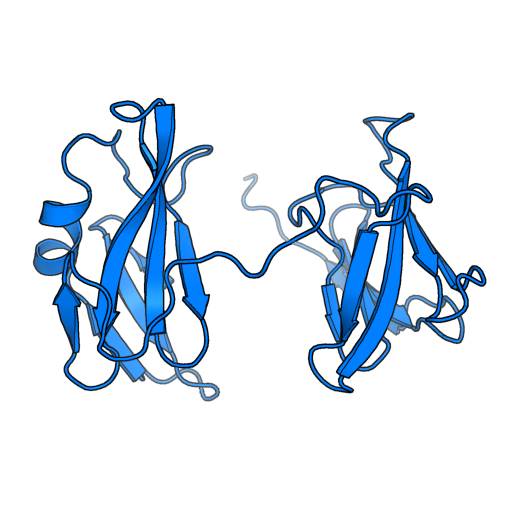A 1 79 ? 1.005 -5.951 -19.213 1.00 93.56 79 SER A C 1
ATOM 600 O O . SER A 1 79 ? 0.975 -5.472 -18.085 1.00 93.56 79 SER A O 1
ATOM 602 N N . ALA A 1 80 ? 1.154 -5.186 -20.298 1.00 93.06 80 ALA A N 1
ATOM 603 C CA . ALA A 1 80 ? 1.079 -3.719 -20.242 1.00 93.06 80 ALA A CA 1
ATOM 604 C C . ALA A 1 80 ? -0.372 -3.217 -20.165 1.00 93.06 80 ALA A C 1
ATOM 606 O O . ALA A 1 80 ? -0.624 -2.097 -19.732 1.00 93.06 80 ALA A O 1
ATOM 607 N N . ASN A 1 81 ? -1.325 -4.037 -20.610 1.00 91.12 81 ASN A N 1
ATOM 608 C CA . ASN A 1 81 ? -2.734 -3.679 -20.660 1.00 91.12 81 ASN A CA 1
ATOM 609 C C . ASN A 1 81 ? -3.446 -4.128 -19.381 1.00 91.12 81 ASN A C 1
ATOM 611 O O . ASN A 1 81 ? -3.164 -5.241 -18.914 1.00 91.12 81 ASN A O 1
ATOM 615 N N . PRO A 1 82 ? -4.378 -3.311 -18.860 1.00 87.31 82 PRO A N 1
ATOM 616 C CA . PRO A 1 82 ? -5.186 -3.686 -17.712 1.00 87.31 82 PRO A CA 1
ATOM 617 C C . PRO A 1 82 ? -6.008 -4.950 -18.018 1.00 87.31 82 PRO A C 1
ATOM 619 O O . PRO A 1 82 ? -6.471 -5.111 -19.153 1.00 87.31 82 PRO A O 1
ATOM 622 N N . PRO A 1 83 ? -6.211 -5.839 -17.030 1.00 84.44 83 PRO A N 1
ATOM 623 C CA . PRO A 1 83 ? -7.168 -6.934 -17.145 1.00 84.44 83 PRO A CA 1
ATOM 624 C C . PRO A 1 83 ? -8.586 -6.426 -17.437 1.00 84.44 83 PRO A C 1
ATOM 626 O O . PRO A 1 83 ? -8.931 -5.283 -17.126 1.00 84.44 83 PRO A O 1
ATOM 629 N N . GLU A 1 84 ? -9.430 -7.281 -18.015 1.00 82.56 84 GLU A N 1
ATOM 630 C CA . GLU A 1 84 ? -10.830 -6.938 -18.281 1.00 82.56 84 GLU A CA 1
ATOM 631 C C . GLU A 1 84 ? -11.551 -6.518 -16.988 1.00 82.56 84 GLU A C 1
ATOM 633 O O . GLU A 1 84 ? -11.426 -7.165 -15.950 1.00 82.56 84 GLU A O 1
ATOM 638 N N . GLY A 1 85 ? -12.283 -5.401 -17.039 1.00 77.44 85 GLY A N 1
ATOM 639 C CA . GLY A 1 85 ? -12.992 -4.848 -15.880 1.00 77.44 85 GLY A CA 1
ATOM 640 C C . GLY A 1 85 ? -12.119 -4.079 -14.880 1.00 77.44 85 GLY A C 1
ATOM 641 O O . GLY A 1 85 ? -12.662 -3.491 -13.944 1.00 77.44 85 GLY A O 1
ATOM 642 N N . PHE A 1 86 ? -10.796 -4.017 -15.068 1.00 79.38 86 PHE A N 1
ATOM 643 C CA . PHE A 1 86 ? -9.929 -3.201 -14.221 1.00 79.38 86 PHE A CA 1
ATOM 644 C C . PHE A 1 86 ? -10.063 -1.715 -14.570 1.00 79.38 86 PHE A C 1
ATOM 646 O O . PHE A 1 86 ? -9.738 -1.287 -15.679 1.00 79.38 86 PHE A O 1
ATOM 653 N N . SER A 1 87 ? -10.500 -0.909 -13.601 1.00 75.44 87 SER A N 1
ATOM 654 C CA . SER A 1 87 ? -10.455 0.547 -13.733 1.00 75.44 87 SER A CA 1
ATOM 655 C C . SER A 1 87 ? -9.064 1.062 -13.378 1.00 75.44 87 SER A C 1
ATOM 657 O O . SER A 1 87 ? -8.583 0.835 -12.267 1.00 75.44 87 SER A O 1
ATOM 659 N N . VAL A 1 88 ? -8.444 1.781 -14.317 1.00 67.38 88 VAL A N 1
ATOM 660 C CA . VAL A 1 88 ? -7.187 2.521 -14.111 1.00 67.38 88 VAL A CA 1
ATOM 661 C C . VAL A 1 88 ? -7.398 3.842 -13.381 1.00 67.38 88 VAL A C 1
ATOM 663 O O . VAL A 1 88 ? -6.437 4.421 -12.879 1.00 67.38 88 VAL A O 1
ATOM 666 N N . GLU A 1 89 ? -8.644 4.315 -13.290 1.00 62.81 89 GLU A N 1
ATOM 667 C CA . GLU A 1 89 ? -8.954 5.495 -12.499 1.00 62.81 89 GLU A CA 1
ATOM 668 C C . GLU A 1 89 ? -8.606 5.177 -11.051 1.00 62.81 89 GLU A C 1
ATOM 670 O O . GLU A 1 89 ? -9.118 4.224 -10.452 1.00 62.81 89 GLU A O 1
ATOM 675 N N . ARG A 1 90 ? -7.672 5.938 -10.480 1.00 54.91 90 ARG A N 1
ATOM 676 C CA . ARG A 1 90 ? -7.530 5.948 -9.029 1.00 54.91 90 ARG A CA 1
ATOM 677 C C . ARG A 1 90 ? -8.896 6.353 -8.472 1.00 54.91 90 ARG A C 1
ATOM 679 O O . ARG A 1 90 ? -9.502 7.264 -9.044 1.00 54.91 90 ARG A O 1
ATOM 686 N N . PRO A 1 91 ? -9.420 5.666 -7.435 1.00 50.00 91 PRO A N 1
ATOM 687 C CA . PRO A 1 91 ? -10.610 6.169 -6.766 1.00 50.00 91 PRO A CA 1
ATOM 688 C C . PRO A 1 91 ? -10.346 7.642 -6.483 1.00 50.00 91 PRO A C 1
ATOM 690 O O . PRO A 1 91 ? -9.248 7.969 -6.031 1.00 50.00 91 PRO A O 1
ATOM 693 N N . TYR A 1 92 ? -11.286 8.508 -6.867 1.00 40.88 92 TYR A N 1
ATOM 694 C CA . TYR A 1 92 ? -11.164 9.939 -6.634 1.00 40.88 92 TYR A CA 1
ATOM 695 C C . TYR A 1 92 ? -10.897 10.131 -5.146 1.00 40.88 92 TYR A C 1
ATOM 697 O O . TYR A 1 92 ? -11.797 10.012 -4.315 1.00 40.88 92 TYR A O 1
ATOM 705 N N . MET A 1 93 ? -9.631 10.355 -4.824 1.00 43.09 93 MET A N 1
ATOM 706 C CA . MET A 1 93 ? -9.253 10.987 -3.591 1.00 43.09 93 MET A CA 1
ATOM 707 C C . MET A 1 93 ? -9.489 12.460 -3.879 1.00 43.09 93 MET A C 1
ATOM 709 O O . MET A 1 93 ? -8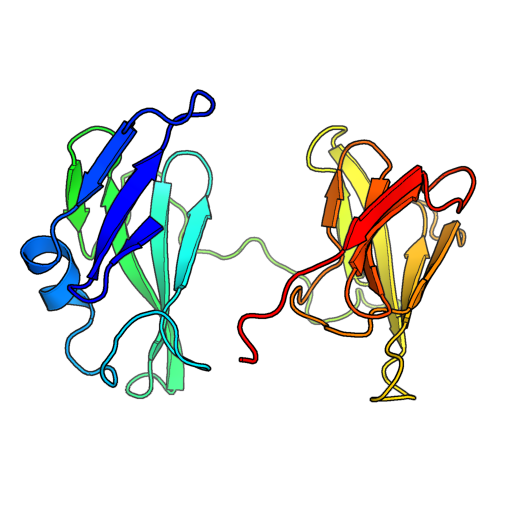.909 12.980 -4.842 1.00 43.09 93 MET A O 1
ATOM 713 N N . PRO A 1 94 ? -10.388 13.118 -3.130 1.00 41.47 94 PRO A N 1
ATOM 714 C CA . PRO A 1 94 ? -10.429 14.563 -3.152 1.00 41.47 94 PRO A CA 1
ATOM 715 C C . PRO A 1 94 ? -8.988 15.068 -3.000 1.00 41.47 94 PRO A C 1
ATOM 717 O O . PRO A 1 94 ? -8.237 14.462 -2.227 1.00 41.47 94 PRO A O 1
ATOM 720 N N . PRO A 1 95 ? -8.573 16.101 -3.757 1.00 43.22 95 PRO A N 1
ATOM 721 C CA . PRO A 1 95 ? -7.298 16.757 -3.483 1.00 43.22 95 PRO A CA 1
ATOM 722 C C . PRO A 1 95 ? -7.231 17.044 -1.983 1.00 43.22 95 PRO A C 1
ATOM 724 O O . PRO A 1 95 ? -8.270 17.354 -1.413 1.00 43.22 95 PRO A O 1
ATOM 727 N N . ASP A 1 96 ? -6.061 16.857 -1.371 1.00 46.53 96 ASP A N 1
ATOM 728 C CA . ASP A 1 96 ? -5.849 16.908 0.079 1.00 46.53 96 ASP A CA 1
ATOM 729 C C . ASP A 1 96 ? -6.841 17.829 0.813 1.00 46.53 96 ASP A C 1
ATOM 731 O O . ASP A 1 96 ? -6.837 19.048 0.639 1.00 46.53 96 ASP A O 1
ATOM 735 N N . GLY A 1 97 ? -7.692 17.222 1.640 1.00 48.81 97 GLY A N 1
ATOM 736 C CA . GLY A 1 97 ? -8.798 17.887 2.310 1.00 48.81 97 GLY A CA 1
ATOM 737 C C . GLY A 1 97 ? -10.039 18.003 1.425 1.00 48.81 97 GLY A C 1
ATOM 738 O O . GLY A 1 97 ? -10.038 18.647 0.381 1.00 48.81 97 GLY A O 1
ATOM 739 N N . GLY A 1 98 ? -11.174 17.481 1.897 1.00 51.38 98 GLY A N 1
ATOM 740 C CA . GLY A 1 98 ? -12.464 18.015 1.457 1.00 51.38 98 GLY A CA 1
ATOM 741 C C . GLY A 1 98 ? -12.477 19.547 1.583 1.00 51.38 98 GLY A C 1
ATOM 742 O O . GLY A 1 98 ? -11.613 20.127 2.240 1.00 51.38 98 GLY A O 1
ATOM 743 N N . ASP A 1 99 ? -13.470 20.231 1.010 1.00 53.84 99 ASP A N 1
ATOM 744 C CA . ASP A 1 99 ? -13.611 21.703 1.108 1.00 53.84 99 ASP A CA 1
ATOM 745 C C . ASP A 1 99 ? -13.579 22.256 2.560 1.00 53.84 99 ASP A C 1
ATOM 747 O O . ASP A 1 99 ? -13.545 23.466 2.784 1.00 53.84 99 ASP A O 1
ATOM 751 N N . ASP A 1 100 ? -13.600 21.375 3.560 1.00 65.00 100 ASP A N 1
ATOM 752 C CA . ASP A 1 100 ? -13.514 21.626 4.991 1.00 65.00 100 ASP A CA 1
ATOM 753 C C . ASP A 1 100 ? -12.142 21.327 5.640 1.00 65.00 100 ASP A C 1
ATOM 755 O O . ASP A 1 100 ? -12.010 21.497 6.851 1.00 65.00 100 ASP A O 1
ATOM 759 N N . GLY A 1 101 ? -11.124 20.922 4.872 1.00 71.44 101 GLY A N 1
ATOM 760 C CA . GLY A 1 101 ? -9.755 20.687 5.346 1.00 71.44 101 GLY A CA 1
ATOM 761 C C . GLY A 1 101 ? -9.483 19.296 5.932 1.00 71.44 101 GLY A C 1
ATOM 762 O O . GLY A 1 101 ? -8.447 19.114 6.572 1.00 71.44 101 GLY A O 1
ATOM 763 N N . TYR A 1 102 ? -10.375 18.319 5.728 1.00 78.56 102 TYR A N 1
ATOM 764 C CA . TYR A 1 102 ? -10.228 16.952 6.246 1.00 78.56 102 TYR A CA 1
ATOM 765 C C . TYR A 1 102 ? -10.117 15.907 5.132 1.00 78.56 102 TYR A C 1
ATOM 767 O O . TYR A 1 102 ? -10.937 15.874 4.217 1.00 78.56 102 TYR A O 1
ATOM 775 N N . ASN A 1 103 ? -9.151 14.994 5.233 1.00 83.81 103 ASN A N 1
ATOM 776 C CA . ASN A 1 103 ? -9.075 13.816 4.369 1.00 83.81 103 ASN A CA 1
ATOM 777 C C . ASN A 1 103 ? -9.992 12.712 4.904 1.00 83.81 103 ASN A C 1
ATOM 779 O O . ASN A 1 103 ? -10.106 12.548 6.113 1.00 83.81 103 ASN A O 1
ATOM 783 N N . SER A 1 104 ? -10.646 11.944 4.034 1.00 85.81 104 SER A N 1
ATOM 784 C CA . SER A 1 104 ? -11.472 10.800 4.448 1.00 85.81 104 SER A CA 1
ATOM 785 C C . SER A 1 104 ? -10.694 9.491 4.374 1.00 85.81 104 SER A C 1
ATOM 787 O O . SER A 1 104 ? -9.943 9.288 3.424 1.00 85.81 104 SER A O 1
ATOM 789 N N . ILE A 1 105 ? -10.963 8.565 5.288 1.00 85.25 105 ILE A N 1
ATOM 790 C CA . ILE A 1 105 ? -10.437 7.199 5.256 1.00 85.25 105 ILE A CA 1
ATOM 791 C C . ILE A 1 105 ? -11.514 6.204 5.691 1.00 85.25 105 ILE A C 1
ATOM 793 O O . ILE A 1 105 ? -12.326 6.502 6.564 1.00 85.25 105 ILE A O 1
ATOM 797 N N . ARG A 1 106 ? -11.545 5.020 5.073 1.00 85.06 106 ARG A N 1
ATOM 798 C CA . ARG A 1 106 ? -12.435 3.929 5.488 1.00 85.06 106 ARG A CA 1
ATOM 799 C C . ARG A 1 106 ? -11.651 2.823 6.167 1.00 85.06 106 ARG A C 1
ATOM 801 O O . ARG A 1 106 ? -10.615 2.409 5.655 1.00 85.06 106 ARG A O 1
ATOM 808 N N . ASP A 1 107 ? -12.186 2.319 7.270 1.00 82.75 107 ASP A N 1
ATOM 809 C CA . ASP A 1 107 ? -11.687 1.097 7.887 1.00 82.75 107 ASP A CA 1
ATOM 810 C C . ASP A 1 107 ? -11.870 -0.070 6.913 1.00 82.75 107 ASP A C 1
ATOM 812 O O . ASP A 1 107 ? -12.984 -0.358 6.463 1.00 82.75 107 ASP A O 1
ATOM 816 N N . ALA A 1 108 ? -10.768 -0.732 6.567 1.00 73.12 108 ALA A N 1
ATOM 817 C CA . ALA A 1 108 ? -10.770 -1.808 5.581 1.00 73.12 108 ALA A CA 1
ATOM 818 C C . ALA A 1 108 ? -11.534 -3.062 6.051 1.00 73.12 108 ALA A C 1
ATOM 820 O O . ALA A 1 108 ? -11.919 -3.889 5.225 1.00 73.12 108 ALA A O 1
ATOM 821 N N . VAL A 1 109 ? -11.751 -3.212 7.362 1.00 75.94 109 VAL A N 1
ATOM 822 C CA . VAL A 1 109 ? -12.425 -4.358 7.982 1.00 75.94 109 VAL A CA 1
ATOM 823 C C . VAL A 1 109 ? -13.898 -4.057 8.242 1.00 75.94 109 VAL A C 1
ATOM 825 O O . VAL A 1 109 ? -14.757 -4.864 7.888 1.00 75.94 109 VAL A O 1
ATOM 828 N N . THR A 1 110 ? -14.209 -2.913 8.855 1.00 78.50 110 THR A N 1
ATOM 829 C CA . THR A 1 110 ? -15.589 -2.584 9.268 1.00 78.50 110 THR A CA 1
ATOM 830 C C . THR A 1 110 ? -16.352 -1.767 8.225 1.00 78.50 110 THR A C 1
ATOM 832 O O . THR A 1 110 ? -17.583 -1.746 8.238 1.00 78.50 110 THR A O 1
ATOM 835 N N . GLY A 1 111 ? -15.648 -1.098 7.304 1.00 79.12 111 GLY A N 1
ATOM 836 C CA . GLY A 1 111 ? -16.222 -0.164 6.331 1.00 79.12 111 GLY A CA 1
ATOM 837 C C . GLY A 1 111 ? -16.588 1.209 6.911 1.00 79.12 111 GLY A C 1
ATOM 838 O O . GLY A 1 111 ? -17.074 2.075 6.167 1.00 79.12 111 GLY A O 1
ATOM 839 N N . GLU A 1 112 ? -16.359 1.417 8.210 1.00 87.44 112 GLU A N 1
ATOM 840 C CA . GLU A 1 112 ? -16.623 2.677 8.903 1.00 87.44 112 GLU A CA 1
ATOM 841 C C . GLU A 1 112 ? -15.816 3.827 8.300 1.00 87.44 112 GLU A C 1
ATOM 843 O O . GLU A 1 112 ? -14.681 3.655 7.855 1.00 87.44 112 GLU A O 1
ATOM 848 N N . LEU A 1 113 ? -16.438 5.005 8.250 1.00 88.88 113 LEU A N 1
ATOM 849 C CA . LEU A 1 113 ? -15.832 6.218 7.719 1.00 88.88 113 LEU A CA 1
ATOM 850 C C . LEU A 1 113 ? -15.211 7.021 8.857 1.00 88.88 113 LEU A C 1
ATOM 852 O O . LEU A 1 113 ? -15.882 7.338 9.834 1.00 88.88 113 LEU A O 1
ATOM 856 N N . TYR A 1 114 ? -13.966 7.417 8.655 1.00 90.44 114 TYR A N 1
ATOM 857 C CA . TYR A 1 114 ? -13.221 8.320 9.511 1.00 90.44 114 TYR A CA 1
ATOM 858 C C . TYR A 1 114 ? -12.700 9.491 8.680 1.00 90.44 114 TYR A C 1
ATOM 860 O O . TYR A 1 114 ? -12.635 9.438 7.446 1.00 90.44 114 TYR A O 1
ATOM 868 N N . TYR A 1 115 ? -12.290 10.545 9.370 1.00 90.62 115 TYR A N 1
ATOM 869 C CA . TYR A 1 115 ? -11.589 11.674 8.778 1.00 90.62 115 TYR A CA 1
ATOM 870 C C . TYR A 1 115 ? -10.231 11.862 9.444 1.00 90.62 115 TYR A C 1
ATOM 872 O O . TYR A 1 115 ? -10.040 11.480 10.596 1.00 90.62 115 TYR A O 1
ATOM 880 N N . PHE A 1 116 ? -9.276 12.459 8.737 1.00 87.25 116 PHE A N 1
ATOM 881 C CA . PHE A 1 116 ? -7.979 12.786 9.303 1.00 87.25 116 PHE A CA 1
ATOM 882 C C . PHE A 1 116 ? -7.382 14.084 8.764 1.00 87.25 116 PHE A C 1
ATOM 884 O O . PHE A 1 116 ? -7.679 14.530 7.657 1.00 87.25 116 PHE A O 1
ATOM 891 N N . THR A 1 117 ? -6.495 14.677 9.560 1.00 85.38 117 THR A N 1
ATOM 892 C CA . THR A 1 117 ? -5.626 15.793 9.157 1.00 85.38 117 THR A CA 1
ATOM 893 C C . THR A 1 117 ? -4.198 15.496 9.574 1.00 85.38 117 THR A C 1
ATOM 895 O O . THR A 1 117 ? -3.991 14.958 10.666 1.00 85.38 117 THR A O 1
ATOM 898 N N . ARG A 1 118 ? -3.224 15.913 8.766 1.00 79.25 118 ARG A N 1
ATOM 899 C CA . ARG A 1 118 ? -1.820 15.958 9.176 1.00 79.25 118 ARG A CA 1
ATOM 900 C C . ARG A 1 118 ? -1.467 17.358 9.656 1.00 79.25 118 ARG A C 1
ATOM 902 O O . ARG A 1 118 ? -1.811 18.347 9.016 1.00 79.25 118 ARG A O 1
ATOM 909 N N . ASP A 1 119 ? -0.822 17.425 10.809 1.00 75.56 119 ASP A N 1
ATOM 910 C CA . ASP A 1 119 ? -0.136 18.617 11.282 1.00 75.56 119 ASP A CA 1
ATOM 911 C C . ASP A 1 119 ? 1.364 18.390 11.091 1.00 75.56 119 ASP A C 1
ATOM 913 O O . ASP A 1 119 ? 2.023 17.761 11.923 1.00 75.56 119 ASP A O 1
ATOM 917 N N . ASP A 1 120 ? 1.869 18.881 9.960 1.00 68.25 120 ASP A N 1
ATOM 918 C CA . ASP A 1 120 ? 3.279 18.806 9.569 1.00 68.25 120 ASP A CA 1
ATOM 919 C C . ASP A 1 120 ? 4.049 20.078 9.971 1.00 68.25 120 ASP A C 1
ATOM 921 O O . ASP A 1 120 ? 5.139 20.346 9.463 1.00 68.25 120 ASP A O 1
ATOM 925 N N . SER A 1 121 ? 3.493 20.900 10.876 1.00 70.19 121 SER A N 1
ATOM 926 C CA . SER A 1 121 ? 4.180 22.103 11.370 1.00 70.19 121 SER A CA 1
ATOM 927 C C . SER A 1 121 ? 5.484 21.780 12.110 1.00 70.19 121 SER A C 1
ATOM 929 O O . SER A 1 121 ? 6.383 22.623 12.157 1.00 70.19 121 SER A O 1
ATOM 931 N N . ASP A 1 122 ? 5.609 20.556 12.631 1.00 66.62 122 ASP A N 1
ATOM 932 C CA . ASP A 1 122 ? 6.844 19.996 13.167 1.00 66.62 122 ASP A CA 1
ATOM 933 C C . ASP A 1 122 ? 7.290 18.791 12.328 1.00 66.62 122 ASP A C 1
ATOM 935 O O . ASP A 1 122 ? 6.805 17.671 12.494 1.00 66.62 122 ASP A O 1
ATOM 939 N N . SER A 1 123 ? 8.259 19.014 11.440 1.00 59.75 123 SER A N 1
ATOM 940 C CA . SER A 1 123 ? 8.817 17.967 10.578 1.00 59.75 123 SER A CA 1
ATOM 941 C C . SER A 1 123 ? 9.532 16.844 11.343 1.00 59.75 123 SER A C 1
ATOM 943 O O . SER A 1 123 ? 9.855 15.826 10.742 1.00 59.75 123 SER A O 1
ATOM 945 N N . ALA A 1 124 ? 9.836 17.027 12.635 1.00 59.34 124 ALA A N 1
ATOM 946 C CA . ALA A 1 124 ? 10.442 15.996 13.480 1.00 59.34 124 ALA A CA 1
ATOM 947 C C . ALA A 1 124 ? 9.406 15.165 14.258 1.00 59.34 124 ALA A C 1
ATOM 949 O O . ALA A 1 124 ? 9.781 14.187 14.902 1.00 59.34 124 ALA A O 1
ATOM 950 N N . ALA A 1 125 ? 8.131 15.563 14.231 1.00 61.69 125 ALA A N 1
ATOM 951 C CA . ALA A 1 125 ? 7.054 14.914 14.968 1.00 61.69 125 ALA A CA 1
ATOM 952 C C . ALA A 1 125 ? 5.702 15.183 14.292 1.00 61.69 125 ALA A C 1
ATOM 954 O O . ALA A 1 125 ? 4.801 15.762 14.911 1.00 61.69 125 ALA A O 1
ATOM 955 N N . SER A 1 126 ? 5.571 14.772 13.024 1.00 72.44 126 SER A N 1
ATOM 956 C CA . SER A 1 126 ? 4.315 14.915 12.284 1.00 72.44 126 SER A CA 1
ATOM 957 C C . SER A 1 126 ? 3.176 14.264 13.069 1.00 72.44 126 SER A C 1
ATOM 959 O O . SER A 1 126 ? 3.349 13.197 13.667 1.00 72.44 126 SER A O 1
ATOM 961 N N . LYS A 1 127 ? 2.019 14.927 13.143 1.00 83.00 127 LYS A N 1
ATOM 962 C CA . LYS A 1 127 ? 0.866 14.391 13.878 1.00 83.00 127 LYS A CA 1
ATOM 963 C C . LYS A 1 127 ? -0.276 14.092 12.942 1.00 83.00 127 LYS A C 1
ATOM 965 O O . LYS A 1 127 ? -0.746 14.971 12.226 1.00 83.00 127 LYS A O 1
ATOM 970 N N . VAL A 1 128 ? -0.798 12.880 13.042 1.00 85.62 128 VAL A N 1
ATOM 971 C CA . VAL A 1 128 ? -2.053 12.504 12.404 1.00 85.62 128 VAL A CA 1
ATOM 972 C C . VAL A 1 128 ? -3.169 12.638 13.430 1.00 85.62 128 VAL A C 1
ATOM 974 O O . VAL A 1 128 ? -3.140 12.009 14.488 1.00 85.62 128 VAL A O 1
ATOM 977 N N . ARG A 1 129 ? -4.165 13.471 13.128 1.00 89.38 129 ARG A N 1
ATOM 978 C CA . ARG A 1 129 ? -5.386 13.610 13.932 1.00 89.38 129 ARG A CA 1
ATOM 979 C C . ARG A 1 129 ? -6.491 12.825 13.250 1.00 89.38 129 ARG A C 1
ATOM 981 O O . ARG A 1 129 ? -6.755 13.097 12.087 1.00 89.38 129 ARG A O 1
ATOM 988 N N . ILE A 1 130 ? -7.121 11.899 13.964 1.00 91.19 130 ILE A N 1
ATOM 989 C CA . ILE A 1 130 ? -8.232 11.066 13.496 1.00 91.19 130 ILE A CA 1
ATOM 990 C C . ILE A 1 130 ? -9.539 11.574 14.108 1.00 91.19 130 ILE A C 1
ATOM 992 O O . ILE A 1 130 ? -9.588 11.934 15.290 1.00 91.19 130 ILE A O 1
ATOM 996 N N . LEU A 1 131 ? -10.590 11.600 13.298 1.00 92.50 131 LEU A N 1
ATOM 997 C CA . LEU A 1 131 ? -11.938 12.013 13.653 1.00 92.50 131 LEU A CA 1
ATOM 998 C C . LEU A 1 131 ? -12.954 10.958 13.196 1.00 92.50 131 LEU A C 1
ATOM 1000 O O . LEU A 1 131 ? -12.704 10.235 12.229 1.00 92.50 131 LEU A O 1
ATOM 1004 N N . ASP A 1 132 ? -14.095 10.883 13.877 1.00 92.88 132 ASP A N 1
ATOM 1005 C CA . ASP A 1 132 ? -15.222 10.032 13.477 1.00 92.88 132 ASP A CA 1
ATOM 1006 C C . ASP A 1 132 ? -15.943 10.572 12.225 1.00 92.88 132 ASP A C 1
ATOM 1008 O O . ASP A 1 132 ? -15.559 11.598 11.654 1.00 92.88 132 ASP A O 1
ATOM 1012 N N . ALA A 1 133 ? -16.997 9.881 11.780 1.00 89.38 133 ALA A N 1
ATOM 1013 C CA . ALA A 1 133 ? -17.788 10.263 10.608 1.00 89.38 133 ALA A CA 1
ATOM 1014 C C . ALA A 1 133 ? -18.461 11.644 10.751 1.00 89.38 133 ALA A C 1
ATOM 1016 O O . ALA A 1 133 ? -18.674 12.344 9.757 1.00 89.38 133 ALA A O 1
ATOM 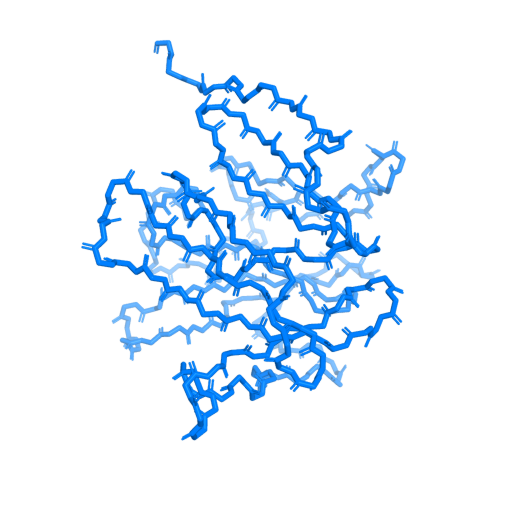1017 N N . GLU A 1 134 ? -18.771 12.053 11.979 1.00 91.50 134 GLU A N 1
ATOM 1018 C CA . GLU A 1 134 ? -19.318 13.358 12.345 1.00 91.50 134 GLU A CA 1
ATOM 1019 C C . GLU A 1 134 ? -18.233 14.433 12.556 1.00 91.50 134 GLU A C 1
ATOM 1021 O O . GLU A 1 134 ? -18.564 15.587 12.842 1.00 91.50 134 GLU A O 1
ATOM 1026 N N . LYS A 1 135 ? -16.953 14.090 12.354 1.00 88.50 135 LYS A N 1
ATOM 1027 C CA . LYS A 1 135 ? -15.766 14.939 12.554 1.00 88.50 135 LYS A CA 1
ATOM 1028 C C . LYS A 1 135 ? -15.545 15.358 14.008 1.00 88.50 135 LYS A C 1
ATOM 1030 O O . LYS A 1 135 ? -14.950 16.405 14.275 1.00 88.50 135 LYS A O 1
ATOM 1035 N N . ASN A 1 136 ? -15.963 14.537 14.963 1.00 91.94 136 ASN A N 1
ATOM 1036 C CA . ASN A 1 136 ? -15.507 14.662 16.339 1.00 91.94 136 ASN A CA 1
ATOM 1037 C C . ASN A 1 136 ? -14.118 14.046 16.471 1.00 91.94 136 ASN A C 1
ATOM 1039 O O . ASN A 1 136 ? -13.822 12.987 15.924 1.00 91.94 136 ASN A O 1
ATOM 1043 N N . PHE A 1 137 ? -13.249 14.724 17.213 1.00 91.62 137 PHE A N 1
ATOM 1044 C CA . PHE A 1 137 ? -11.898 14.250 17.474 1.00 91.62 137 PHE A CA 1
ATOM 1045 C C . PHE A 1 137 ? -11.913 12.918 18.234 1.00 91.62 137 PHE A C 1
ATOM 1047 O O . PHE A 1 137 ? -12.511 12.834 19.306 1.00 91.62 137 PHE A O 1
ATOM 1054 N N . LEU A 1 138 ? -11.194 11.926 17.707 1.00 92.62 138 LEU A N 1
ATOM 1055 C CA . LEU A 1 138 ? -10.974 10.638 18.362 1.00 92.62 138 LEU A CA 1
ATOM 1056 C C . LEU A 1 138 ? -9.575 10.573 18.967 1.00 92.62 138 LEU A C 1
ATOM 1058 O O . LEU A 1 138 ? -9.408 10.318 20.157 1.00 92.62 138 LEU A O 1
ATOM 1062 N N . LEU A 1 139 ? -8.554 10.832 18.146 1.00 91.44 139 LEU A N 1
ATOM 1063 C CA . LEU A 1 139 ? -7.172 10.570 18.529 1.00 91.44 139 LEU A CA 1
ATOM 1064 C C . LEU A 1 139 ? -6.183 11.471 17.785 1.00 91.44 139 LEU A C 1
ATOM 1066 O O . LEU A 1 139 ? -6.431 11.911 16.666 1.00 91.44 139 LEU A O 1
ATOM 1070 N N . SER A 1 140 ? -5.038 11.743 18.409 1.00 89.62 140 SER A N 1
ATOM 1071 C CA . SER A 1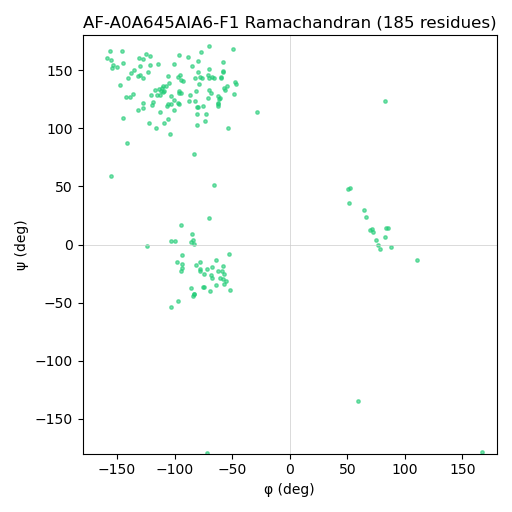 140 ? -3.885 12.387 17.779 1.00 89.62 140 SER A CA 1
ATOM 1072 C C . SER A 1 140 ? -2.659 11.528 18.034 1.00 89.62 140 SER A C 1
ATOM 1074 O O . SER A 1 140 ? -2.331 11.263 19.192 1.00 89.62 140 SER A O 1
ATOM 1076 N N . ILE A 1 141 ? -2.005 11.083 16.967 1.00 86.88 141 ILE A N 1
ATOM 1077 C CA . ILE A 1 141 ? -0.872 10.163 17.023 1.00 86.88 141 ILE A CA 1
ATOM 1078 C C . ILE A 1 141 ? 0.328 10.854 16.383 1.00 86.88 141 ILE A C 1
ATOM 1080 O O . ILE A 1 141 ? 0.220 11.371 15.273 1.00 86.88 141 ILE A O 1
ATOM 1084 N N . SER A 1 142 ? 1.466 10.871 17.077 1.00 84.31 142 SER A N 1
ATOM 1085 C CA . SER A 1 142 ? 2.742 11.220 16.447 1.00 84.31 142 SER A CA 1
ATOM 1086 C C . SER A 1 142 ? 3.163 10.098 15.501 1.00 84.31 142 SER A C 1
ATOM 1088 O O . SER A 1 142 ? 3.112 8.933 15.892 1.00 84.31 142 SER A O 1
ATOM 1090 N N . ASP A 1 143 ? 3.579 10.431 14.291 1.00 74.94 143 ASP A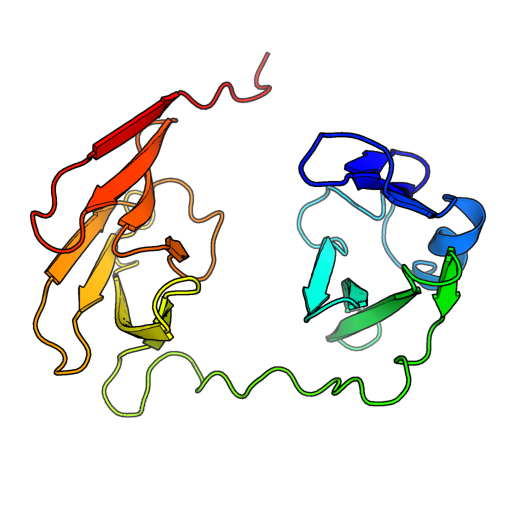 N 1
ATOM 1091 C CA . ASP A 1 143 ? 4.135 9.483 13.332 1.00 74.94 143 ASP A CA 1
ATOM 1092 C C . ASP A 1 143 ? 5.538 9.967 12.957 1.00 74.94 143 ASP A C 1
ATOM 1094 O O . ASP A 1 143 ? 5.706 10.983 12.276 1.00 74.94 143 ASP A O 1
ATOM 1098 N N . ASP A 1 144 ? 6.545 9.287 13.507 1.00 71.38 144 ASP A N 1
ATOM 1099 C CA . ASP A 1 144 ? 7.956 9.679 13.401 1.00 71.38 144 ASP A CA 1
ATOM 1100 C C . ASP A 1 144 ? 8.547 9.305 12.034 1.00 71.38 144 ASP A C 1
ATOM 1102 O O . ASP A 1 144 ? 9.581 9.833 11.630 1.00 71.38 144 ASP A O 1
ATOM 1106 N N . ASP A 1 145 ? 7.919 8.352 11.348 1.00 62.16 145 ASP A N 1
ATOM 1107 C CA . ASP A 1 145 ? 8.394 7.790 10.092 1.00 62.16 145 ASP A CA 1
ATOM 1108 C C . ASP A 1 145 ? 7.164 7.560 9.215 1.00 62.16 145 ASP A C 1
ATOM 1110 O O . ASP A 1 145 ? 6.543 6.496 9.258 1.00 62.16 145 ASP A O 1
ATOM 1114 N N . SER A 1 146 ? 6.779 8.608 8.477 1.00 54.00 146 SER A N 1
ATOM 1115 C CA . SER A 1 146 ? 5.616 8.686 7.583 1.00 54.00 146 SER A CA 1
ATOM 1116 C C . SER A 1 146 ? 5.735 7.742 6.380 1.00 54.00 146 SER A C 1
ATOM 1118 O O . SER A 1 146 ? 5.565 8.147 5.229 1.00 54.00 146 SER A O 1
ATOM 1120 N N . MET A 1 147 ? 6.034 6.466 6.620 1.00 50.44 147 MET A N 1
ATOM 1121 C CA . MET A 1 147 ? 6.047 5.418 5.607 1.00 50.44 147 MET A CA 1
ATOM 1122 C C . MET A 1 147 ? 4.687 5.287 4.911 1.00 50.44 147 MET A C 1
ATOM 1124 O O . MET A 1 147 ? 4.609 4.724 3.821 1.00 50.44 147 MET A O 1
ATOM 1128 N N . PHE A 1 148 ? 3.623 5.806 5.525 1.00 55.00 148 PHE A N 1
ATOM 1129 C CA . PHE A 1 148 ? 2.285 5.830 4.966 1.00 55.00 148 PHE A CA 1
ATOM 1130 C C . PHE A 1 148 ? 1.872 7.275 4.673 1.00 55.00 148 PHE A C 1
ATOM 1132 O O . PHE A 1 148 ? 1.957 8.129 5.553 1.00 55.00 148 PHE A O 1
ATOM 1139 N N . TYR A 1 149 ? 1.408 7.551 3.448 1.00 59.78 149 TYR A N 1
ATOM 1140 C CA . TYR A 1 149 ? 0.835 8.852 3.055 1.00 59.78 149 TYR A CA 1
ATOM 1141 C C . TYR A 1 149 ? -0.501 9.115 3.784 1.00 59.78 149 TYR A C 1
ATOM 1143 O O . TYR A 1 149 ? -0.820 10.239 4.172 1.00 59.78 149 TYR A O 1
ATOM 1151 N N . GLU A 1 150 ? -1.224 8.048 4.123 1.00 72.56 150 GLU A N 1
ATOM 1152 C CA . GLU A 1 150 ? -2.472 8.028 4.895 1.00 72.56 150 GLU A CA 1
ATOM 1153 C C . GLU A 1 150 ? -2.327 7.137 6.145 1.00 72.56 150 GLU A C 1
ATOM 1155 O O . GLU A 1 150 ? -1.564 6.171 6.110 1.00 72.56 150 GLU A O 1
ATOM 1160 N N . PRO A 1 151 ? -3.016 7.425 7.264 1.00 78.69 151 PRO A N 1
ATOM 1161 C CA . PRO A 1 151 ? -3.069 6.484 8.384 1.00 78.69 151 PRO A CA 1
ATOM 1162 C C . PRO A 1 151 ? -3.650 5.142 7.923 1.00 78.69 151 PRO A C 1
ATOM 1164 O O . PRO A 1 151 ? -4.494 5.108 7.043 1.00 78.69 151 PRO A O 1
ATOM 1167 N N . SER A 1 152 ? -3.246 4.021 8.518 1.00 81.94 152 SER A N 1
ATOM 1168 C CA . SER A 1 152 ? -3.900 2.726 8.264 1.00 81.94 152 SER A CA 1
ATOM 1169 C C . SER A 1 152 ? -4.853 2.399 9.409 1.00 81.94 152 SER A C 1
ATOM 1171 O O . SER A 1 152 ? -4.390 2.223 10.537 1.00 81.94 152 SER A O 1
ATOM 1173 N N . ILE A 1 153 ? -6.163 2.320 9.125 1.00 85.12 153 ILE A N 1
ATOM 1174 C CA . ILE A 1 153 ? -7.212 2.010 10.115 1.00 85.12 153 ILE A CA 1
ATOM 1175 C C . ILE A 1 153 ? -7.852 0.655 9.825 1.00 85.12 153 ILE A C 1
ATOM 1177 O O . ILE A 1 153 ? -8.469 0.471 8.774 1.00 85.12 153 ILE A O 1
ATOM 1181 N N . TRP A 1 154 ? -7.651 -0.304 10.725 1.00 84.12 154 TRP A N 1
ATOM 1182 C CA . TRP A 1 154 ? -8.103 -1.686 10.572 1.00 84.12 154 TRP A CA 1
ATOM 1183 C C . TRP A 1 154 ? -8.803 -2.137 11.854 1.00 84.12 154 TRP A C 1
ATOM 1185 O O . TRP A 1 154 ? -8.170 -2.255 12.902 1.00 84.12 154 TRP A O 1
ATOM 1195 N N . ASN A 1 155 ? -10.100 -2.427 11.764 1.00 88.12 155 ASN A N 1
ATOM 1196 C CA . ASN A 1 155 ? -10.933 -2.875 12.879 1.00 88.12 155 ASN A CA 1
ATOM 1197 C C . ASN A 1 155 ? -10.864 -1.950 14.112 1.00 88.12 155 ASN A C 1
ATOM 1199 O O . ASN A 1 155 ? -10.629 -2.409 15.231 1.00 88.12 155 ASN A O 1
ATOM 1203 N N . GLY A 1 156 ? -11.018 -0.643 13.895 1.00 86.88 156 GLY A N 1
ATOM 1204 C CA . GLY A 1 156 ? -10.963 0.377 14.945 1.00 86.88 156 GLY A CA 1
ATOM 1205 C C . GLY A 1 156 ? -9.561 0.645 15.503 1.00 86.88 156 GLY A C 1
ATOM 1206 O O . GLY A 1 156 ? -9.433 1.332 16.515 1.00 86.88 156 GLY A O 1
ATOM 1207 N N . LEU A 1 157 ? -8.507 0.119 14.868 1.00 89.81 157 LEU A N 1
ATOM 1208 C CA . LEU A 1 157 ? -7.116 0.344 15.259 1.00 89.81 157 LEU A CA 1
ATOM 1209 C C . LEU A 1 157 ? -6.394 1.210 14.234 1.00 89.81 157 LEU A C 1
ATOM 1211 O O . LEU A 1 157 ? -6.409 0.886 13.050 1.00 89.81 157 LEU A O 1
ATOM 1215 N N . CYS A 1 158 ? -5.696 2.251 14.680 1.00 88.94 158 CYS A N 1
ATOM 1216 C CA . CYS A 1 158 ? -4.850 3.081 13.824 1.00 88.94 158 CYS A CA 1
ATOM 1217 C C . CYS A 1 158 ? -3.370 2.736 14.010 1.00 88.94 158 CYS A C 1
ATOM 1219 O O . CYS A 1 158 ? -2.864 2.724 15.136 1.00 88.94 158 CYS A O 1
ATOM 1221 N N . ALA A 1 159 ? -2.672 2.467 12.907 1.00 85.06 159 ALA A N 1
ATOM 1222 C CA . ALA A 1 159 ? -1.231 2.230 12.902 1.00 85.06 159 ALA A CA 1
ATOM 1223 C C . ALA A 1 159 ? -0.428 3.540 12.957 1.00 85.06 159 ALA A C 1
ATOM 1225 O O . ALA A 1 159 ? -0.851 4.548 12.390 1.00 85.06 159 ALA A O 1
ATOM 1226 N N . ALA A 1 160 ? 0.750 3.497 13.581 1.00 84.25 160 ALA A N 1
ATOM 1227 C CA . ALA A 1 160 ? 1.769 4.548 13.500 1.00 84.25 160 ALA A CA 1
ATOM 1228 C C . ALA A 1 160 ? 3.171 3.988 13.776 1.00 84.25 160 ALA A C 1
ATOM 1230 O O . ALA A 1 160 ? 3.311 2.949 14.435 1.00 84.25 160 ALA A O 1
ATOM 1231 N N . VAL A 1 161 ? 4.213 4.695 13.331 1.00 82.44 161 VAL A N 1
ATOM 1232 C CA . VAL A 1 161 ? 5.598 4.410 13.720 1.00 82.44 161 VAL A CA 1
ATOM 1233 C C . VAL A 1 161 ? 6.046 5.430 14.762 1.00 82.44 161 VAL A C 1
ATOM 1235 O O . VAL A 1 161 ? 6.048 6.631 14.523 1.00 82.44 161 VAL A O 1
ATOM 1238 N N . GLN A 1 162 ? 6.437 4.950 15.945 1.00 81.31 162 GLN A N 1
ATOM 1239 C CA . GLN A 1 162 ? 6.890 5.807 17.042 1.00 81.31 162 GLN A CA 1
ATOM 1240 C C . GLN A 1 162 ? 8.097 5.236 17.770 1.00 81.31 162 GLN A C 1
ATOM 1242 O O . GLN A 1 162 ? 8.054 4.128 18.320 1.00 81.31 162 GLN A O 1
ATOM 1247 N N . ASN A 1 163 ? 9.144 6.045 17.895 1.00 81.69 163 ASN A N 1
ATOM 1248 C CA . ASN A 1 163 ? 10.379 5.728 18.602 1.00 81.69 163 ASN A CA 1
ATOM 1249 C C . ASN A 1 163 ? 10.964 4.378 18.147 1.00 81.69 163 ASN A C 1
ATOM 1251 O O . ASN A 1 163 ? 11.268 3.509 18.969 1.00 81.69 163 ASN A O 1
ATOM 1255 N N . GLY A 1 164 ? 11.041 4.169 16.827 1.00 77.75 164 GLY A N 1
ATOM 1256 C CA . GLY A 1 164 ? 11.567 2.938 16.227 1.00 77.75 164 GLY A CA 1
ATOM 1257 C C . GLY A 1 164 ? 10.715 1.689 16.484 1.00 77.75 164 GLY A C 1
ATOM 1258 O O . GLY A 1 164 ? 11.235 0.575 16.465 1.00 77.75 164 GLY A O 1
ATOM 1259 N N . ALA A 1 165 ? 9.421 1.843 16.761 1.00 82.50 165 ALA A N 1
ATOM 1260 C CA . ALA A 1 165 ? 8.482 0.738 16.903 1.00 82.50 165 ALA A CA 1
ATOM 1261 C C . ALA A 1 165 ? 7.231 0.981 16.063 1.00 82.50 165 ALA A C 1
ATOM 1263 O O . ALA A 1 165 ? 6.771 2.111 15.940 1.00 82.50 165 ALA A O 1
ATOM 1264 N N . PHE A 1 166 ? 6.666 -0.100 15.542 1.00 84.00 166 PHE A N 1
ATOM 1265 C CA . PHE A 1 166 ? 5.331 -0.106 14.972 1.00 84.00 166 PHE A CA 1
ATOM 1266 C C . PHE A 1 166 ? 4.303 -0.230 16.102 1.00 84.00 166 PHE A C 1
ATOM 1268 O O . PHE A 1 166 ? 4.451 -1.087 16.980 1.00 84.00 166 PHE A O 1
ATOM 1275 N N . CYS A 1 167 ? 3.275 0.611 16.086 1.00 85.69 167 CYS A N 1
ATOM 1276 C CA . CYS A 1 167 ? 2.254 0.704 17.124 1.00 85.69 167 CYS A CA 1
ATOM 1277 C C . CYS A 1 167 ? 0.848 0.603 16.518 1.00 85.69 167 CYS A C 1
ATOM 1279 O O . CYS A 1 167 ? 0.605 1.182 15.463 1.00 85.69 167 CYS A O 1
ATOM 1281 N N . TYR A 1 168 ? -0.084 -0.047 17.223 1.00 88.88 168 TYR A N 1
ATOM 1282 C CA . TYR A 1 168 ? -1.524 0.123 17.003 1.00 88.88 168 TYR A CA 1
ATOM 1283 C C . TYR A 1 168 ? -2.159 0.841 18.187 1.00 88.88 168 TYR A C 1
ATOM 1285 O O . TYR A 1 168 ? -1.914 0.480 19.345 1.00 88.88 168 TYR A O 1
ATOM 1293 N N . TYR A 1 169 ? -3.004 1.816 17.874 1.00 91.25 169 TYR A N 1
ATOM 1294 C CA . TYR A 1 169 ? -3.816 2.556 18.828 1.00 91.25 169 TYR A CA 1
ATOM 1295 C C . TYR A 1 169 ? -5.286 2.218 18.646 1.00 91.25 169 TYR A C 1
ATOM 1297 O O . TYR A 1 169 ? -5.777 2.250 17.521 1.00 91.25 169 TYR A O 1
ATOM 1305 N N . ASP A 1 170 ? -5.979 1.926 19.740 1.00 90.94 170 ASP A N 1
ATOM 1306 C CA . ASP A 1 170 ? -7.432 1.797 19.730 1.00 90.94 170 ASP A CA 1
ATOM 1307 C C . ASP A 1 170 ? -8.075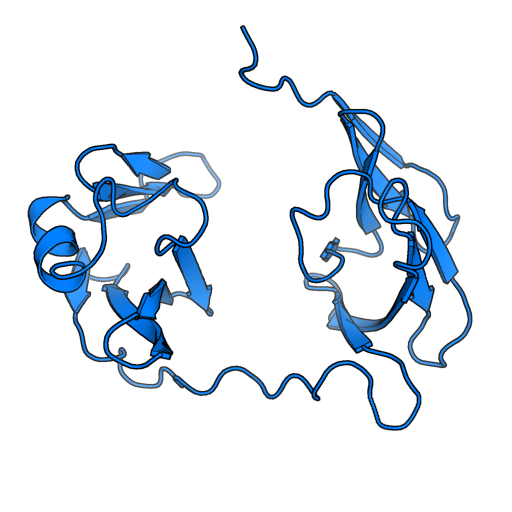 3.177 19.554 1.00 90.94 170 ASP A C 1
ATOM 1309 O O . ASP A 1 170 ? -7.760 4.111 20.290 1.00 90.94 170 ASP A O 1
ATOM 1313 N N . LEU A 1 171 ? -8.955 3.325 18.564 1.00 92.12 171 LEU A N 1
ATOM 1314 C CA . LEU A 1 171 ? -9.588 4.611 18.263 1.00 92.12 171 LEU A CA 1
ATOM 1315 C C . LEU A 1 171 ? -10.627 5.037 19.309 1.00 92.12 171 LEU A C 1
ATOM 1317 O O . LEU A 1 171 ? -10.923 6.226 19.398 1.00 92.12 171 LEU A O 1
ATOM 1321 N N . ASN A 1 172 ? -11.166 4.107 20.105 1.00 89.00 172 ASN A N 1
ATOM 1322 C CA . ASN A 1 172 ? -12.166 4.423 21.124 1.00 89.00 172 ASN A CA 1
ATOM 1323 C C . ASN A 1 172 ? -11.519 4.897 22.428 1.00 89.00 172 ASN A C 1
ATOM 1325 O O . ASN A 1 172 ? -11.996 5.850 23.043 1.00 89.00 172 ASN A O 1
ATOM 1329 N N . SER A 1 173 ? -10.463 4.216 22.880 1.00 90.00 173 SER A N 1
ATOM 1330 C CA . SER A 1 173 ? -9.777 4.544 24.133 1.00 90.00 173 SER A CA 1
ATOM 1331 C C . SER A 1 173 ? -8.575 5.466 23.939 1.00 90.00 173 SER A C 1
ATOM 1333 O O . SER A 1 173 ? -8.174 6.157 24.875 1.00 90.00 173 SER A O 1
ATOM 1335 N N . GLY A 1 174 ? -8.001 5.495 22.735 1.00 88.12 174 GLY A N 1
ATOM 1336 C CA . GLY A 1 174 ? -6.749 6.184 22.434 1.00 88.12 174 GLY A CA 1
ATOM 1337 C C . GLY A 1 174 ? -5.502 5.462 22.950 1.00 88.12 174 GLY A C 1
ATOM 1338 O O . GLY A 1 174 ? -4.394 5.985 22.814 1.00 88.12 174 GLY A O 1
ATOM 1339 N N . ASP A 1 175 ? -5.650 4.274 23.541 1.00 91.62 175 ASP A N 1
ATOM 1340 C CA . ASP A 1 175 ? -4.535 3.528 24.114 1.00 91.62 175 ASP A CA 1
ATOM 1341 C C . ASP A 1 175 ? -3.715 2.823 23.033 1.00 91.62 175 ASP A C 1
ATOM 1343 O O . ASP A 1 175 ? -4.247 2.271 22.069 1.00 91.62 175 ASP A O 1
ATOM 1347 N N . CYS A 1 176 ? -2.398 2.759 23.235 1.00 90.31 176 CYS A N 1
ATOM 1348 C CA . CYS A 1 176 ? -1.546 1.871 22.454 1.00 90.31 176 CYS A CA 1
ATOM 1349 C C . CYS A 1 176 ? -1.778 0.425 22.913 1.00 90.31 176 CYS A C 1
ATOM 1351 O O . CYS A 1 176 ? -1.327 0.028 23.989 1.00 90.31 176 CYS A O 1
ATOM 1353 N N . VAL A 1 177 ? -2.477 -0.361 22.098 1.00 92.12 177 VAL A N 1
ATOM 1354 C CA . VAL A 1 177 ? -2.863 -1.745 22.422 1.00 92.12 177 VAL A CA 1
ATOM 1355 C C . VAL A 1 177 ? -1.868 -2.782 21.904 1.00 92.12 177 VAL A C 1
ATOM 1357 O O . VAL A 1 177 ? -1.854 -3.922 22.365 1.00 92.12 177 VAL A O 1
ATOM 1360 N N . PHE A 1 178 ? -1.003 -2.396 20.965 1.00 87.19 178 PHE A N 1
ATOM 1361 C CA . PHE A 1 178 ? 0.057 -3.250 20.442 1.00 87.19 178 PHE A CA 1
ATOM 1362 C C . PHE A 1 178 ? 1.279 -2.420 20.065 1.00 87.19 178 PHE A C 1
ATOM 1364 O O . PHE A 1 178 ? 1.154 -1.367 19.443 1.00 87.19 178 PHE A O 1
ATOM 1371 N N . ARG A 1 179 ? 2.470 -2.921 20.405 1.00 88.56 179 ARG A N 1
ATOM 1372 C CA . ARG A 1 179 ? 3.748 -2.290 20.072 1.00 88.56 179 ARG A CA 1
ATOM 1373 C C . ARG A 1 179 ? 4.786 -3.348 19.719 1.00 88.56 179 ARG A C 1
ATOM 1375 O O . ARG A 1 179 ? 5.052 -4.245 20.517 1.00 88.56 179 ARG A O 1
ATOM 1382 N N . PHE A 1 180 ? 5.414 -3.201 18.558 1.00 80.75 180 PHE A N 1
ATOM 1383 C CA . PHE A 1 180 ? 6.459 -4.090 18.062 1.00 80.75 180 PHE A CA 1
ATOM 1384 C C . PHE A 1 180 ? 7.713 -3.294 17.661 1.00 80.75 180 PHE A C 1
ATOM 1386 O O . PHE A 1 180 ? 7.641 -2.467 16.752 1.00 80.75 180 PHE A O 1
ATOM 1393 N N . PRO A 1 181 ? 8.873 -3.513 18.308 1.00 82.56 181 PRO A N 1
ATOM 1394 C CA . PRO A 1 181 ? 10.115 -2.838 17.938 1.00 82.56 181 PRO A CA 1
ATOM 1395 C C . PRO A 1 181 ? 10.534 -3.162 16.499 1.00 82.56 181 PRO A C 1
ATOM 1397 O O . PRO A 1 181 ? 10.704 -4.330 16.144 1.00 82.56 181 PRO A O 1
ATOM 1400 N N . LEU A 1 182 ? 10.761 -2.133 15.685 1.00 72.50 182 LEU A N 1
ATOM 1401 C CA . LEU A 1 182 ? 11.308 -2.289 14.344 1.00 72.50 182 LEU A CA 1
ATOM 1402 C C . LEU A 1 182 ? 12.824 -2.462 14.463 1.00 72.50 182 LEU A C 1
ATOM 1404 O O . LEU A 1 182 ? 13.536 -1.585 14.951 1.00 72.50 182 LEU A O 1
ATOM 1408 N N . ARG A 1 183 ? 13.346 -3.606 14.015 1.00 60.53 183 ARG A N 1
ATOM 1409 C CA . ARG A 1 183 ? 14.788 -3.750 13.784 1.00 60.53 183 ARG A CA 1
ATOM 1410 C C . ARG A 1 183 ? 15.095 -3.117 12.434 1.00 60.53 183 ARG A C 1
ATOM 1412 O O . ARG A 1 183 ? 14.794 -3.711 11.404 1.00 60.53 183 ARG A O 1
ATOM 1419 N N . SER A 1 184 ? 15.659 -1.914 12.430 1.00 53.03 184 SER A N 1
ATOM 1420 C CA . SER A 1 184 ? 16.186 -1.339 11.193 1.00 53.03 184 SER A CA 1
ATOM 1421 C C . SER A 1 184 ? 17.449 -2.101 10.774 1.00 53.03 184 SER A C 1
ATOM 1423 O O . SER A 1 184 ? 18.252 -2.501 11.617 1.00 53.03 184 SER A O 1
ATOM 1425 N N . ASN A 1 185 ? 17.654 -2.298 9.469 1.00 44.25 185 ASN A N 1
ATOM 1426 C CA . ASN A 1 185 ? 18.859 -2.931 8.905 1.00 44.25 185 ASN A CA 1
ATOM 1427 C C . ASN A 1 185 ? 20.121 -2.049 9.018 1.00 44.25 185 ASN A C 1
ATOM 1429 O O . ASN A 1 185 ? 21.057 -2.208 8.240 1.00 44.25 185 ASN A O 1
ATOM 1433 N N . ARG A 1 186 ? 20.167 -1.093 9.954 1.00 39.59 186 ARG A N 1
ATOM 1434 C CA . ARG A 1 186 ? 21.350 -0.259 10.184 1.00 39.59 186 ARG A CA 1
ATOM 1435 C C . ARG A 1 186 ? 22.331 -1.011 11.085 1.00 39.59 186 ARG A C 1
ATOM 1437 O O . ARG A 1 186 ? 22.383 -0.774 12.290 1.00 39.59 186 ARG A O 1
ATOM 1444 N N . GLY A 1 187 ? 23.050 -1.951 10.474 1.00 35.03 187 GLY A N 1
ATOM 1445 C CA . GLY A 1 187 ? 24.354 -2.443 10.924 1.00 35.03 187 GLY A CA 1
ATOM 1446 C C . GLY A 1 187 ? 25.460 -1.824 10.083 1.00 35.03 187 GLY A C 1
ATOM 1447 O O . GLY A 1 187 ? 25.216 -1.632 8.871 1.00 35.03 187 GLY A O 1
#

pLDDT: mean 79.27, std 12.98, range [35.03, 94.0]

Mean predicted aligned error: 13.46 Å

Secondary structure (DSSP, 8-state):
-B-TT--EEEE-TTSSEEEEE-HHHHGGGGBTBPSSSSSSTTS-EEEEETTEEEEEEEETTTTEEEEEEEEETTT--EESSPPTT---SPP-PPSSS-TTS-EEEE-TTT--EEEEEEE-SSTTSEEEEEE-TT--EEEEEEESS---SS--EETTEEEEEETTEEEEEETTT--EEEEEE------

Solvent-accessible surface area (backbone atoms only — not comparable to full-atom values): 11124 Å² total; per-residue (Å²): 91,77,45,98,69,53,23,37,43,42,62,42,98,89,68,47,84,64,39,63,40,52,20,80,67,47,49,73,56,53,68,89,61,67,82,66,53,58,91,48,95,78,39,41,44,83,48,73,60,87,85,41,36,30,36,30,34,64,36,84,92,72,75,43,74,46,72,44,32,32,42,41,61,90,80,55,47,69,34,75,61,73,61,92,92,60,73,84,69,70,78,86,68,67,65,90,24,46,104,83,63,39,34,77,47,59,24,81,70,73,64,50,54,32,28,34,41,77,47,63,91,39,85,83,52,25,29,44,35,37,19,40,77,87,65,48,82,51,40,75,43,61,30,67,56,70,85,50,97,58,81,51,44,51,72,64,25,38,50,39,30,49,93,62,18,43,34,32,25,34,50,88,80,55,43,77,78,43,76,46,78,56,83,72,88,83,121